Protein AF-E4N023-F1 (afdb_monomer_lite)

Radius of gyration: 20.56 Å; chains: 1; bounding box: 45×49×58 Å

Organism: Kitasatospora setae (strain ATCC 33774 / DSM 43861 / JCM 3304 / KCC A-0304 / NBRC 14216 / KM-6054) (NCBI:txid452652)

Secondary structure (DSSP, 8-state):
-PPPPP--SEEEEEPPSSPPPGGGSPP--SSPPPHHHHHHHHHHHHHTTT-EEEEEETTEEPP--TTHHHHHHHHTHHHHHHHHHHT--EEEEE-STTT-EEEEEEEEETTEEEEEEEESSS---SSSEEEEEHHHHHHHHHHHHHHHHHHHHHHT-GGGGSTTHHHHHTT--PPPSEEEE-GGGHHHHHHHH--SEEEEE--TT--SHHHHHHHHHHHS--SSPP--SS-HHHHHHHHHHHHHSSS-SSEEEEES--TTS-HHHHHHHHHHHHHHHHHHH-TTTTTT-----EEEEE-----

Sequence (303 aa):
MPVPDPVRFHVRLRPPTAPAPPEALDPLDEPPYDHPALALIGCADLAATDAAAGAGGFGARWHFDVSYDLSAVLEELDQLLAAFRYRTPYALDLYPQGLERTLTFTFPTPDTVAVHCASRTDWVPSPATEHHPYDRLHAELTDLAREFTTALATAGSRTADHPPFPAWRAGRFALPPVTLLHPRDLPRARADLAPSRHYPVDTTGVATRAALFDAIRHALPLDPPLLGHHSWDALEDSLFGGLHEAPTRTPLITFTDLTALPAPELALTRAALTSLATTLAHPAPTRGRPTRAHFLLGHTAPG

pLDDT: mean 92.87, std 8.53, range [38.06, 98.44]

Structure (mmCIF, N/CA/C/O backbone):
data_AF-E4N023-F1
#
_entry.id   AF-E4N023-F1
#
loop_
_atom_site.group_PDB
_atom_site.id
_atom_site.type_symbol
_atom_site.label_atom_id
_atom_site.label_alt_id
_atom_site.label_comp_id
_atom_site.label_asym_id
_atom_site.label_entity_id
_atom_site.label_seq_id
_atom_site.pdbx_PDB_ins_code
_atom_site.Cartn_x
_atom_site.Cartn_y
_atom_site.Cartn_z
_atom_site.occupancy
_atom_site.B_iso_or_equiv
_atom_site.auth_seq_id
_atom_site.auth_comp_id
_atom_site.auth_asym_id
_atom_site.auth_atom_id
_atom_site.pdbx_PDB_model_num
ATOM 1 N N . MET A 1 1 ? 0.396 -28.979 -32.789 1.00 46.44 1 MET A N 1
ATOM 2 C CA . MET A 1 1 ? 1.356 -27.977 -32.280 1.00 46.44 1 MET A CA 1
ATOM 3 C C . MET A 1 1 ? 1.159 -27.876 -30.779 1.00 46.44 1 MET A C 1
ATOM 5 O O . MET A 1 1 ? -0.002 -27.904 -30.381 1.00 46.44 1 MET A O 1
ATOM 9 N N . PRO A 1 2 ? 2.218 -27.834 -29.953 1.00 44.34 2 PRO A N 1
ATOM 10 C CA . PRO A 1 2 ? 2.052 -27.585 -28.525 1.00 44.34 2 PRO A CA 1
ATOM 11 C C . PRO A 1 2 ? 1.364 -26.230 -28.342 1.00 44.34 2 PRO A C 1
ATOM 13 O O . PRO A 1 2 ? 1.757 -25.245 -28.968 1.00 44.34 2 PRO A O 1
ATOM 16 N N . VAL A 1 3 ? 0.296 -26.207 -27.547 1.00 51.09 3 VAL A N 1
ATOM 17 C CA . VAL A 1 3 ? -0.320 -24.955 -27.106 1.00 51.09 3 VAL A CA 1
ATOM 18 C C . VAL A 1 3 ? 0.734 -24.265 -26.238 1.00 51.09 3 VAL A C 1
ATOM 20 O O . VAL A 1 3 ? 1.254 -24.923 -25.335 1.00 51.09 3 VAL A O 1
ATOM 23 N N . PRO A 1 4 ? 1.133 -23.015 -26.531 1.00 60.59 4 PRO A N 1
ATOM 24 C CA . PRO A 1 4 ? 2.058 -22.301 -25.662 1.00 60.59 4 PRO A CA 1
ATOM 25 C C . PRO A 1 4 ? 1.480 -22.264 -24.246 1.00 60.59 4 PRO A C 1
ATOM 27 O O . PRO A 1 4 ? 0.268 -22.100 -24.087 1.00 60.59 4 PRO A O 1
ATOM 30 N N . ASP A 1 5 ? 2.336 -22.442 -23.237 1.00 67.06 5 ASP A N 1
ATOM 31 C CA . ASP A 1 5 ? 1.907 -22.347 -21.844 1.00 67.06 5 ASP A CA 1
ATOM 32 C C . ASP A 1 5 ? 1.134 -21.037 -21.639 1.00 67.06 5 ASP A C 1
ATOM 34 O O . ASP A 1 5 ? 1.583 -19.983 -22.114 1.00 67.06 5 ASP A O 1
ATOM 38 N N . PRO A 1 6 ? -0.034 -21.081 -20.971 1.00 76.75 6 PRO A N 1
ATOM 39 C CA . PRO A 1 6 ? -0.819 -19.883 -20.747 1.00 76.75 6 PRO A CA 1
ATOM 40 C C . PRO A 1 6 ? 0.034 -18.862 -19.998 1.00 76.75 6 PRO A C 1
ATOM 42 O O . PRO A 1 6 ? 0.734 -19.196 -19.037 1.00 76.75 6 PRO A O 1
ATOM 45 N N . VAL A 1 7 ? -0.013 -17.612 -20.464 1.00 85.69 7 VAL A N 1
ATOM 46 C CA . VAL A 1 7 ? 0.663 -16.499 -19.798 1.00 85.69 7 VAL A CA 1
ATOM 47 C C . VAL A 1 7 ? 0.047 -16.364 -18.412 1.00 85.69 7 VAL A C 1
ATOM 49 O O . VAL A 1 7 ? -1.113 -15.975 -18.303 1.00 85.69 7 VAL A O 1
ATOM 52 N N . ARG A 1 8 ? 0.820 -16.732 -17.386 1.00 93.44 8 ARG A N 1
ATOM 53 C CA . ARG A 1 8 ? 0.443 -16.603 -15.976 1.00 93.44 8 ARG A CA 1
ATOM 54 C C . ARG A 1 8 ? 0.693 -15.192 -15.467 1.00 93.44 8 ARG A C 1
ATOM 56 O O . ARG A 1 8 ? 1.560 -14.507 -16.016 1.00 93.44 8 ARG A O 1
ATOM 63 N N . PHE A 1 9 ? -0.020 -14.796 -14.415 1.00 96.94 9 PHE A N 1
ATOM 64 C CA . PHE A 1 9 ? 0.173 -13.519 -13.744 1.00 96.94 9 PHE A CA 1
ATOM 65 C C . PHE A 1 9 ? 1.646 -13.319 -13.377 1.00 96.94 9 PHE A C 1
ATOM 67 O O . PHE A 1 9 ? 2.252 -14.182 -12.739 1.00 96.94 9 PHE A O 1
ATOM 74 N N . HIS A 1 10 ? 2.208 -12.202 -13.828 1.00 96.81 10 HIS A N 1
ATOM 75 C CA . HIS A 1 10 ? 3.544 -11.730 -13.495 1.00 96.81 10 HIS A CA 1
ATOM 76 C C . HIS A 1 10 ? 3.629 -10.217 -13.706 1.00 96.81 10 HIS A C 1
ATOM 78 O O . HIS A 1 10 ? 2.951 -9.661 -14.573 1.00 96.81 10 HIS A O 1
ATOM 84 N N . VAL A 1 11 ? 4.536 -9.585 -12.967 1.00 97.56 11 VAL A N 1
ATOM 85 C CA . VAL A 1 11 ? 5.035 -8.227 -13.205 1.00 97.56 11 VAL A CA 1
ATOM 86 C C . VAL A 1 11 ? 6.553 -8.302 -13.102 1.00 97.56 11 VAL A C 1
ATOM 88 O O . VAL A 1 11 ? 7.075 -8.977 -12.215 1.00 97.56 11 VAL A O 1
ATOM 91 N N . ARG A 1 12 ? 7.272 -7.700 -14.047 1.00 96.88 12 ARG A N 1
ATOM 92 C CA . ARG A 1 12 ? 8.736 -7.767 -14.129 1.00 96.88 12 ARG A CA 1
ATOM 93 C C . ARG A 1 12 ? 9.316 -6.428 -14.533 1.00 96.88 12 ARG A C 1
ATOM 95 O O . ARG A 1 12 ? 8.721 -5.718 -15.344 1.00 96.88 12 ARG A O 1
ATOM 102 N N . LEU A 1 13 ? 10.523 -6.163 -14.049 1.00 97.94 13 LEU A N 1
ATOM 103 C CA . LEU A 1 13 ? 11.333 -5.030 -14.457 1.00 97.94 13 LEU A CA 1
ATOM 104 C C . LEU A 1 13 ? 12.678 -5.532 -14.984 1.00 97.94 13 LEU A C 1
ATOM 106 O O . LEU A 1 13 ? 13.411 -6.251 -14.317 1.00 97.94 13 LEU A O 1
ATOM 110 N N . ARG A 1 14 ? 13.037 -5.114 -16.192 1.00 96.50 14 ARG A N 1
ATOM 111 C CA . ARG A 1 14 ? 14.410 -5.184 -16.677 1.00 96.50 14 ARG A CA 1
ATOM 112 C C . ARG A 1 14 ? 15.107 -3.889 -16.253 1.00 96.50 14 ARG A C 1
ATOM 114 O O . ARG A 1 14 ? 14.690 -2.828 -16.726 1.00 96.50 14 ARG A O 1
ATOM 121 N N . PRO A 1 15 ? 16.138 -3.955 -15.393 1.00 95.81 15 PRO A N 1
ATOM 122 C CA . PRO A 1 15 ? 16.843 -2.765 -14.940 1.00 95.81 15 PRO A CA 1
ATOM 123 C C . PRO A 1 15 ? 17.570 -2.082 -16.109 1.00 95.81 15 PRO A C 1
ATOM 125 O O . PRO A 1 15 ? 17.891 -2.749 -17.103 1.00 95.81 15 PRO A O 1
ATOM 128 N N . PRO A 1 16 ? 17.854 -0.776 -15.989 1.00 97.19 16 PRO A N 1
ATOM 129 C CA . PRO A 1 16 ? 18.658 -0.072 -16.970 1.00 97.19 16 PRO A CA 1
ATOM 130 C C . PRO A 1 16 ? 20.099 -0.579 -16.983 1.00 97.19 16 PRO A C 1
ATOM 132 O O . PRO A 1 16 ? 20.607 -1.108 -15.990 1.00 97.19 16 PRO A O 1
ATOM 135 N N . THR A 1 17 ? 20.775 -0.402 -18.114 1.00 95.88 17 THR A N 1
ATOM 136 C CA . THR A 1 17 ? 22.189 -0.771 -18.282 1.00 95.88 17 THR A CA 1
ATOM 137 C C . THR A 1 17 ? 23.149 0.383 -17.998 1.00 95.88 17 THR A C 1
ATOM 139 O O . THR A 1 17 ? 24.344 0.147 -17.805 1.00 95.88 17 THR A O 1
ATOM 142 N N . ALA A 1 18 ? 22.641 1.616 -17.927 1.00 92.56 18 ALA A N 1
ATOM 143 C CA . ALA A 1 18 ? 23.412 2.826 -17.666 1.00 92.56 18 ALA A CA 1
ATOM 144 C C . ALA A 1 18 ? 22.593 3.863 -16.866 1.00 92.56 18 ALA A C 1
ATOM 146 O O . ALA A 1 18 ? 21.365 3.763 -16.819 1.00 92.56 18 ALA A O 1
ATOM 147 N N . PRO A 1 19 ? 23.253 4.863 -16.251 1.00 93.88 19 PRO A N 1
ATOM 148 C CA . PRO A 1 19 ? 22.567 5.993 -15.630 1.00 93.88 19 PRO A CA 1
ATOM 149 C C . PRO A 1 19 ? 21.717 6.787 -16.624 1.00 93.88 19 PRO A C 1
ATOM 151 O O . PRO A 1 19 ? 22.060 6.872 -17.807 1.00 93.88 19 PRO A O 1
ATOM 154 N N . ALA A 1 20 ? 20.649 7.415 -16.131 1.00 91.69 20 ALA A N 1
ATOM 155 C CA . ALA A 1 20 ? 19.907 8.399 -16.905 1.00 91.69 20 ALA A CA 1
ATOM 156 C C . ALA A 1 20 ? 20.764 9.663 -17.119 1.00 91.69 20 ALA A C 1
ATOM 158 O O . ALA A 1 20 ? 21.604 9.994 -16.270 1.00 91.69 20 ALA A O 1
ATOM 159 N N . PRO A 1 21 ? 20.557 10.410 -18.216 1.00 89.88 21 PRO A N 1
ATOM 160 C CA . PRO A 1 21 ? 21.083 11.764 -18.326 1.00 89.88 21 PRO A CA 1
ATOM 161 C C . PRO A 1 21 ? 20.559 12.623 -17.157 1.00 89.88 21 PRO A C 1
ATOM 163 O O . PRO A 1 21 ? 19.357 12.584 -16.891 1.00 89.88 21 PRO A O 1
ATOM 166 N N . PRO A 1 22 ? 21.403 13.400 -16.448 1.00 88.38 22 PRO A N 1
ATOM 167 C CA . PRO A 1 22 ? 20.968 14.183 -15.287 1.00 88.38 22 PRO A CA 1
ATOM 168 C C . PRO A 1 22 ? 19.809 15.148 -15.565 1.00 88.38 22 PRO A C 1
ATOM 170 O O . PRO A 1 22 ? 19.023 15.430 -14.670 1.00 88.38 22 PRO A O 1
ATOM 173 N N . GLU A 1 23 ? 19.711 15.658 -16.791 1.00 90.06 23 GLU A N 1
ATOM 174 C CA . GLU A 1 23 ? 18.642 16.539 -17.269 1.00 90.06 23 GLU A CA 1
ATOM 175 C C . GLU A 1 23 ? 17.303 15.834 -17.519 1.00 90.06 23 GLU A C 1
ATOM 177 O O . GLU A 1 23 ? 16.290 16.508 -17.683 1.00 90.06 23 GLU A O 1
ATOM 182 N N . ALA A 1 24 ? 17.307 14.502 -17.586 1.00 85.50 24 ALA A N 1
ATOM 183 C CA . ALA A 1 24 ? 16.120 13.684 -17.802 1.00 85.50 24 ALA A CA 1
ATOM 184 C C . ALA A 1 24 ? 15.517 13.159 -16.489 1.00 85.50 24 ALA A C 1
ATOM 186 O O . ALA A 1 24 ? 14.463 12.533 -16.523 1.00 85.50 24 ALA A O 1
ATOM 187 N N . LEU A 1 25 ? 16.203 13.382 -15.362 1.00 87.56 25 LEU A N 1
ATOM 188 C CA . LEU A 1 25 ? 15.738 13.007 -14.032 1.00 87.56 25 LEU A CA 1
ATOM 189 C C . LEU A 1 25 ? 14.848 14.104 -13.460 1.00 87.56 25 LEU A C 1
ATOM 191 O O . LEU A 1 25 ? 15.203 15.288 -13.501 1.00 87.56 25 LEU A O 1
ATOM 195 N N . ASP A 1 26 ? 13.736 13.698 -12.865 1.00 83.19 26 ASP A N 1
ATOM 196 C CA . ASP A 1 26 ? 12.811 14.638 -12.257 1.00 83.19 26 ASP A CA 1
ATOM 197 C C . ASP A 1 26 ? 13.442 15.264 -11.000 1.00 83.19 26 ASP A C 1
ATOM 199 O O . ASP A 1 26 ? 13.998 14.570 -10.132 1.00 83.19 26 ASP A O 1
ATOM 203 N N . PRO A 1 27 ? 13.400 16.603 -10.866 1.00 81.19 27 PRO A N 1
ATOM 204 C CA . PRO A 1 27 ? 13.850 17.242 -9.649 1.00 81.19 27 PRO A CA 1
ATOM 205 C C . PRO A 1 27 ? 12.929 16.836 -8.498 1.00 81.19 27 PRO A C 1
ATOM 207 O O . PRO A 1 27 ? 11.708 16.943 -8.566 1.00 81.19 27 PRO A O 1
ATOM 210 N N . LEU A 1 28 ? 13.537 16.431 -7.388 1.00 81.69 28 LEU A N 1
ATOM 211 C CA . LEU A 1 28 ? 12.850 16.437 -6.106 1.00 81.69 28 LEU A CA 1
ATOM 212 C C . LEU A 1 28 ? 12.903 17.874 -5.576 1.00 81.69 28 LEU A C 1
ATOM 214 O O . LEU A 1 28 ? 13.897 18.242 -4.953 1.00 81.69 28 LEU A O 1
ATOM 218 N N . ASP A 1 29 ? 11.859 18.657 -5.862 1.00 70.81 29 ASP A N 1
ATOM 219 C CA . ASP A 1 29 ? 11.633 20.026 -5.378 1.00 70.81 29 ASP A CA 1
ATOM 220 C C . ASP A 1 29 ? 11.771 20.143 -3.848 1.00 70.81 29 ASP A C 1
ATOM 222 O O . ASP A 1 29 ? 12.848 20.460 -3.342 1.00 70.81 29 ASP A O 1
ATOM 226 N N . GLU A 1 30 ? 10.705 19.863 -3.087 1.00 62.00 30 GLU A N 1
ATOM 227 C CA . GLU A 1 30 ? 10.711 19.958 -1.626 1.00 62.00 30 GLU A CA 1
ATOM 228 C C . GLU A 1 30 ? 9.940 18.800 -0.967 1.00 62.00 30 GLU A C 1
ATOM 230 O O . GLU A 1 30 ? 8.764 18.585 -1.256 1.00 62.00 30 GLU A O 1
ATOM 235 N N . PRO A 1 31 ? 10.576 18.038 -0.057 1.00 64.31 31 PRO A N 1
ATOM 236 C CA . PRO A 1 31 ? 9.891 17.031 0.739 1.00 64.31 31 PRO A CA 1
AT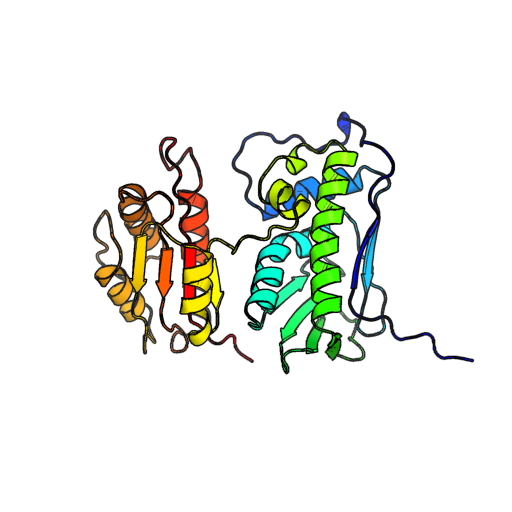OM 237 C C . PRO A 1 31 ? 8.847 17.674 1.674 1.00 64.31 31 PRO A C 1
ATOM 239 O O . PRO A 1 31 ? 9.004 18.820 2.098 1.00 64.31 31 PRO A O 1
ATOM 242 N N . PRO A 1 32 ? 7.846 16.905 2.120 1.00 59.12 32 PRO A N 1
ATOM 243 C CA . PRO A 1 32 ? 7.796 15.452 2.032 1.00 59.12 32 PRO A CA 1
ATOM 244 C C . PRO A 1 32 ? 7.063 14.923 0.797 1.00 59.12 32 PRO A C 1
ATOM 246 O O . PRO A 1 32 ? 5.981 15.386 0.458 1.00 59.12 32 PRO A O 1
ATOM 249 N N . TYR A 1 33 ? 7.627 13.872 0.208 1.00 73.44 33 TYR A N 1
ATOM 250 C CA . TYR A 1 33 ? 6.935 13.025 -0.757 1.00 73.44 33 TYR A CA 1
ATOM 251 C C . TYR A 1 33 ? 6.310 11.851 -0.013 1.00 73.44 33 TYR A C 1
ATOM 253 O O . TYR A 1 33 ? 6.968 11.234 0.835 1.00 73.44 33 TYR A O 1
ATOM 261 N N . ASP A 1 34 ? 5.051 11.556 -0.308 1.00 80.94 34 ASP A N 1
ATOM 262 C CA . ASP A 1 34 ? 4.468 10.283 0.084 1.00 80.94 34 ASP A CA 1
ATOM 263 C C . ASP A 1 34 ? 5.024 9.148 -0.796 1.00 80.94 34 ASP A C 1
ATOM 265 O O . ASP A 1 34 ? 5.715 9.367 -1.796 1.00 80.94 34 ASP A O 1
ATOM 269 N N . HIS A 1 35 ? 4.790 7.905 -0.371 1.00 87.75 35 HIS A N 1
ATOM 270 C CA . HIS A 1 35 ? 5.256 6.727 -1.108 1.00 87.75 35 HIS A CA 1
ATOM 271 C C . HIS A 1 35 ? 4.724 6.686 -2.553 1.00 87.75 35 HIS A C 1
ATOM 273 O O . HIS A 1 35 ? 5.533 6.458 -3.452 1.00 87.75 35 HIS A O 1
ATOM 279 N N . PRO A 1 36 ? 3.430 6.966 -2.819 1.00 90.06 36 PRO A N 1
ATOM 280 C CA . PRO A 1 36 ? 2.924 7.022 -4.186 1.00 90.06 36 PRO A CA 1
ATOM 281 C C . PRO A 1 36 ? 3.643 8.024 -5.093 1.00 90.06 36 PRO A C 1
ATOM 283 O O . PRO A 1 36 ? 4.035 7.664 -6.202 1.00 90.06 36 PRO A O 1
ATOM 286 N N . ALA A 1 37 ? 3.898 9.247 -4.618 1.00 90.25 37 ALA A N 1
ATOM 287 C CA . ALA A 1 37 ? 4.644 10.236 -5.390 1.00 90.25 37 ALA A CA 1
ATOM 288 C C . ALA A 1 37 ? 6.073 9.762 -5.688 1.00 90.25 37 ALA A C 1
ATOM 290 O O . ALA A 1 37 ? 6.546 9.897 -6.814 1.00 90.25 37 ALA A O 1
ATOM 291 N N . LEU A 1 38 ? 6.757 9.158 -4.708 1.00 93.25 38 LEU A N 1
ATOM 292 C CA . LEU A 1 38 ? 8.099 8.603 -4.915 1.00 93.25 38 LEU A CA 1
ATOM 293 C C . LEU A 1 38 ? 8.111 7.441 -5.913 1.00 93.25 38 LEU A C 1
ATOM 295 O O . LEU A 1 38 ? 9.053 7.335 -6.698 1.00 93.25 38 LEU A O 1
ATOM 299 N N . ALA A 1 39 ? 7.094 6.576 -5.889 1.00 95.25 39 ALA A N 1
ATOM 300 C CA . ALA A 1 39 ? 6.951 5.489 -6.851 1.00 95.25 39 ALA A CA 1
ATOM 301 C C . ALA A 1 39 ? 6.764 6.035 -8.273 1.00 95.25 39 ALA A C 1
ATOM 303 O O . ALA A 1 39 ? 7.460 5.594 -9.185 1.00 95.25 39 ALA A O 1
ATOM 304 N N . LEU A 1 40 ? 5.897 7.038 -8.446 1.00 95.06 40 LEU A N 1
ATOM 305 C CA . LEU A 1 40 ? 5.648 7.683 -9.734 1.00 95.06 40 LEU A CA 1
ATOM 306 C C . LEU A 1 40 ? 6.900 8.381 -10.290 1.00 95.06 40 LEU A C 1
ATOM 308 O O . LEU A 1 40 ? 7.278 8.128 -11.432 1.00 95.06 40 LEU A O 1
ATOM 312 N N . ILE A 1 41 ? 7.577 9.199 -9.476 1.00 95.00 41 ILE A N 1
ATOM 313 C CA . ILE A 1 41 ? 8.815 9.896 -9.868 1.00 95.00 41 ILE A CA 1
ATOM 314 C C . ILE A 1 41 ? 9.917 8.882 -10.201 1.00 95.00 41 ILE A C 1
ATOM 316 O O . ILE A 1 41 ? 10.575 8.984 -11.231 1.00 95.00 41 ILE A O 1
ATOM 320 N N . GLY A 1 42 ? 10.097 7.851 -9.369 1.00 96.50 42 GLY A N 1
ATOM 321 C CA . GLY A 1 42 ? 11.095 6.812 -9.622 1.00 96.50 42 GLY A CA 1
ATOM 322 C C . GLY A 1 42 ? 10.828 6.048 -10.924 1.00 96.50 42 GLY A C 1
ATOM 323 O O . GLY A 1 42 ? 11.754 5.750 -11.675 1.00 96.50 42 GLY A O 1
ATOM 324 N N . CYS A 1 43 ? 9.564 5.764 -11.232 1.00 97.81 43 CYS A N 1
ATOM 325 C CA . CYS A 1 43 ? 9.173 5.171 -12.505 1.00 97.81 43 CYS A CA 1
ATOM 326 C C . CYS A 1 43 ? 9.414 6.109 -13.701 1.00 97.81 43 CYS A C 1
ATOM 328 O O . CYS A 1 43 ? 9.866 5.640 -14.747 1.00 97.81 43 CYS A O 1
ATOM 330 N N . ALA A 1 44 ? 9.165 7.415 -13.562 1.00 96.25 44 ALA A N 1
ATOM 331 C CA . ALA A 1 44 ? 9.487 8.408 -14.589 1.00 96.25 44 ALA A CA 1
ATOM 332 C C . ALA A 1 44 ? 11.003 8.475 -14.860 1.00 96.25 44 ALA A C 1
ATOM 334 O O . ALA A 1 44 ? 11.424 8.376 -16.014 1.00 96.25 44 ALA A O 1
ATOM 335 N N . ASP A 1 45 ? 11.820 8.498 -13.803 1.00 96.81 45 ASP A N 1
ATOM 336 C CA . ASP A 1 45 ? 13.283 8.439 -13.903 1.00 96.81 45 ASP A CA 1
ATOM 337 C C . ASP A 1 45 ? 13.755 7.174 -14.641 1.00 96.81 45 ASP A C 1
ATOM 339 O O . ASP A 1 45 ? 14.650 7.232 -15.484 1.00 96.81 45 ASP A O 1
ATOM 343 N N . LEU A 1 46 ? 13.146 6.012 -14.365 1.00 97.94 46 LEU A N 1
ATOM 344 C CA . LEU A 1 46 ? 13.452 4.774 -15.092 1.00 97.94 46 LEU A CA 1
ATOM 345 C C . LEU A 1 46 ? 12.975 4.817 -16.546 1.00 97.94 46 LEU A C 1
ATOM 347 O O . LEU A 1 46 ? 13.653 4.274 -17.418 1.00 97.94 46 LEU A O 1
ATOM 351 N N . ALA A 1 47 ? 11.851 5.462 -16.842 1.00 96.56 47 ALA A N 1
ATOM 352 C CA . ALA A 1 47 ? 11.361 5.611 -18.210 1.00 96.56 47 ALA A CA 1
ATOM 353 C C . ALA A 1 47 ? 12.283 6.490 -19.078 1.00 96.56 47 ALA A C 1
ATOM 355 O O . ALA A 1 47 ? 12.300 6.333 -20.298 1.00 96.56 47 ALA A O 1
ATOM 356 N N . ALA A 1 48 ? 13.100 7.352 -18.463 1.00 96.19 48 ALA A N 1
ATOM 357 C CA . ALA A 1 48 ? 14.147 8.118 -19.140 1.00 96.19 48 ALA A CA 1
ATOM 358 C C . ALA A 1 48 ? 15.412 7.294 -19.486 1.00 96.19 48 ALA A C 1
ATOM 360 O O . ALA A 1 48 ? 16.373 7.828 -20.048 1.00 96.19 48 ALA A O 1
ATOM 361 N N . THR A 1 49 ? 15.431 5.997 -19.162 1.00 96.94 49 THR A N 1
ATOM 362 C CA . THR A 1 49 ? 16.549 5.071 -19.418 1.00 96.94 49 THR A CA 1
ATOM 363 C C . THR A 1 49 ? 16.183 3.987 -20.443 1.00 96.94 49 THR A C 1
ATOM 365 O O . THR A 1 49 ? 15.156 4.053 -21.114 1.00 96.94 49 THR A O 1
ATOM 368 N N . ASP A 1 50 ? 17.022 2.953 -20.571 1.00 96.62 50 ASP A N 1
ATOM 369 C CA . ASP A 1 50 ? 16.734 1.739 -21.341 1.00 96.62 50 ASP A CA 1
ATOM 370 C C . ASP A 1 50 ? 16.041 0.632 -20.522 1.00 96.62 50 ASP A C 1
ATOM 372 O O . ASP A 1 50 ? 15.950 -0.513 -20.991 1.00 96.62 50 ASP A O 1
ATOM 376 N N . ALA A 1 51 ? 15.566 0.945 -19.310 1.00 97.88 51 ALA A N 1
ATOM 377 C CA . ALA A 1 51 ? 14.744 0.047 -18.509 1.00 97.88 51 ALA A CA 1
ATOM 378 C C . ALA A 1 51 ? 13.475 -0.369 -19.270 1.00 97.88 51 ALA A C 1
ATOM 380 O O . ALA A 1 51 ? 12.969 0.337 -20.141 1.00 97.88 51 ALA A O 1
ATOM 381 N N . ALA A 1 52 ? 12.947 -1.550 -18.956 1.00 97.19 52 ALA A N 1
ATOM 382 C CA . ALA A 1 52 ? 11.699 -2.018 -19.550 1.00 97.19 52 ALA A CA 1
ATOM 383 C C . ALA A 1 52 ? 10.874 -2.784 -18.527 1.00 97.19 52 ALA A C 1
ATOM 385 O O . ALA A 1 52 ? 11.412 -3.624 -17.811 1.00 97.19 52 ALA A O 1
ATOM 386 N N . ALA A 1 53 ? 9.569 -2.549 -18.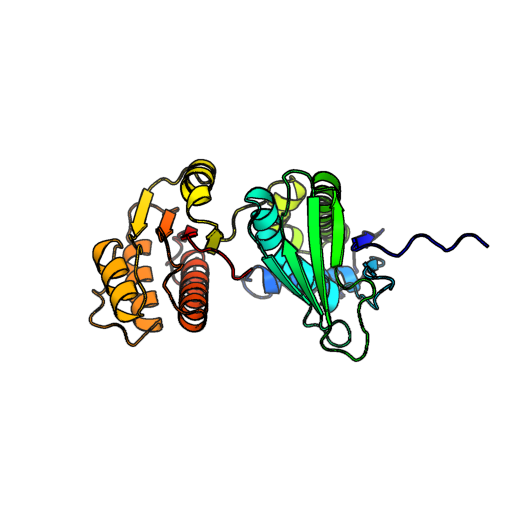503 1.00 97.25 53 ALA A N 1
ATOM 387 C CA . ALA A 1 53 ? 8.640 -3.287 -17.667 1.00 97.25 53 ALA A CA 1
ATOM 388 C C . ALA A 1 53 ? 7.815 -4.257 -18.517 1.00 97.25 53 ALA A C 1
ATOM 390 O O . ALA A 1 53 ? 7.703 -4.122 -19.737 1.00 97.25 53 ALA A O 1
ATOM 391 N N . GLY A 1 54 ? 7.267 -5.276 -17.870 1.00 96.62 54 GLY A N 1
ATOM 392 C CA . GLY A 1 54 ? 6.355 -6.203 -18.514 1.00 96.62 54 GLY A CA 1
ATOM 393 C C . GLY A 1 54 ? 5.412 -6.825 -17.506 1.00 96.62 54 GLY A C 1
ATOM 394 O O . GLY A 1 54 ? 5.838 -7.271 -16.441 1.00 96.62 54 GLY A O 1
ATOM 395 N N . ALA A 1 55 ? 4.142 -6.896 -17.880 1.00 97.31 55 ALA A N 1
ATOM 396 C CA . ALA A 1 55 ? 3.128 -7.596 -17.120 1.00 97.31 55 ALA A CA 1
ATOM 397 C C . ALA A 1 55 ? 2.240 -8.433 -18.041 1.00 97.31 55 ALA A C 1
ATOM 399 O O . ALA A 1 55 ? 2.111 -8.203 -19.250 1.00 97.31 55 ALA A O 1
ATOM 400 N N . GLY A 1 56 ? 1.622 -9.443 -17.457 1.00 96.62 56 GLY A N 1
ATOM 401 C CA . GLY A 1 56 ? 0.684 -10.299 -18.154 1.00 96.62 56 GLY A CA 1
ATOM 402 C C . GLY A 1 56 ? 0.102 -11.320 -17.207 1.00 96.62 56 GLY A C 1
ATOM 403 O O . GLY A 1 56 ? 0.521 -11.422 -16.061 1.00 96.62 56 GLY A O 1
ATOM 404 N N . GLY A 1 57 ? -0.856 -12.077 -17.710 1.00 96.69 57 GLY A N 1
ATOM 405 C CA . GLY A 1 57 ? -1.625 -13.054 -16.964 1.00 96.69 57 GLY A CA 1
ATOM 406 C C . GLY A 1 57 ? -2.959 -13.294 -17.643 1.00 96.69 57 GLY A C 1
ATOM 407 O O . GLY A 1 57 ? -3.336 -12.588 -18.584 1.00 96.69 57 GLY A O 1
ATOM 408 N N . PHE A 1 58 ? -3.700 -14.269 -17.138 1.00 96.69 58 PHE A N 1
ATOM 409 C CA . PHE A 1 58 ? -5.079 -14.549 -17.523 1.00 96.69 58 PHE A CA 1
ATOM 410 C C . PHE A 1 58 ? -5.205 -14.768 -19.037 1.00 96.69 58 PHE A C 1
ATOM 412 O O . PHE A 1 58 ? -6.128 -14.275 -19.689 1.00 96.69 58 PHE A O 1
ATOM 419 N N . GLY A 1 59 ? -4.208 -15.465 -19.597 1.00 93.75 59 GLY A N 1
ATOM 420 C CA . GLY A 1 59 ? -4.134 -15.816 -21.014 1.00 93.75 59 GLY A CA 1
ATOM 421 C C . GLY A 1 59 ? -3.598 -14.719 -21.941 1.00 93.75 59 GLY A C 1
ATOM 422 O O . GLY A 1 59 ? -3.528 -14.953 -23.147 1.00 93.75 59 GLY A O 1
ATOM 423 N N . ALA A 1 60 ? -3.190 -13.553 -21.427 1.00 94.44 60 ALA A N 1
ATOM 424 C CA . ALA A 1 60 ? -2.735 -12.433 -22.251 1.00 94.44 60 ALA A CA 1
ATOM 425 C C . ALA A 1 60 ? -1.448 -11.770 -21.737 1.00 94.44 60 ALA A C 1
ATOM 427 O O . ALA A 1 60 ? -1.134 -11.781 -20.549 1.00 94.44 60 ALA A O 1
ATOM 428 N N . ARG A 1 61 ? -0.708 -11.148 -22.660 1.00 95.38 61 ARG A N 1
ATOM 429 C CA . ARG A 1 61 ? 0.293 -10.122 -22.331 1.00 95.38 61 ARG A CA 1
ATOM 430 C C . ARG A 1 61 ? -0.396 -8.767 -22.316 1.00 95.38 61 ARG A C 1
ATOM 432 O O . ARG A 1 61 ? -1.267 -8.532 -23.154 1.00 95.38 61 ARG A O 1
ATOM 439 N N . TRP A 1 62 ? -0.013 -7.900 -21.392 1.00 95.00 62 TRP A N 1
ATOM 440 C CA . TRP A 1 62 ? -0.597 -6.570 -21.283 1.00 95.00 62 TRP A CA 1
ATOM 441 C C . TRP A 1 62 ? 0.306 -5.540 -21.957 1.00 95.00 62 TRP A C 1
ATOM 443 O O . TRP A 1 62 ? 1.523 -5.719 -22.026 1.00 95.00 62 TRP A O 1
ATOM 453 N N . HIS A 1 63 ? -0.299 -4.474 -22.481 1.00 94.00 63 HIS A N 1
ATOM 454 C CA . HIS A 1 63 ? 0.452 -3.242 -22.683 1.00 94.00 63 HIS A CA 1
ATOM 455 C C . HIS A 1 63 ? 0.797 -2.719 -21.288 1.00 94.00 63 HIS A C 1
ATOM 457 O O . HIS A 1 63 ? -0.093 -2.665 -20.442 1.00 94.00 63 HIS A O 1
ATOM 463 N N . PHE A 1 64 ? 2.085 -2.509 -21.037 1.00 96.00 64 PHE A N 1
ATOM 464 C CA . PHE A 1 64 ? 2.592 -2.212 -19.706 1.00 96.00 64 PHE A CA 1
ATOM 465 C C . PHE A 1 64 ? 3.843 -1.344 -19.828 1.00 96.00 64 PHE A C 1
ATOM 467 O O . PHE A 1 64 ? 4.884 -1.828 -20.286 1.00 96.00 64 PHE A O 1
ATOM 474 N N . ASP A 1 65 ? 3.733 -0.070 -19.482 1.00 95.75 65 ASP A N 1
ATOM 475 C CA . ASP A 1 65 ? 4.838 0.882 -19.519 1.00 95.75 65 ASP A CA 1
ATOM 476 C C . ASP A 1 65 ? 5.596 0.986 -18.176 1.00 95.75 65 ASP A C 1
ATOM 478 O O . ASP A 1 65 ? 5.166 0.496 -17.131 1.00 95.75 65 ASP A O 1
ATOM 482 N N . VAL A 1 66 ? 6.803 1.562 -18.218 1.00 97.31 66 VAL A N 1
ATOM 483 C CA . VAL A 1 66 ? 7.663 1.721 -17.029 1.00 97.31 66 VAL A CA 1
ATOM 484 C C . VAL A 1 66 ? 7.197 2.871 -16.139 1.00 97.31 66 VAL A C 1
ATOM 486 O O . VAL A 1 66 ? 7.452 2.830 -14.944 1.00 97.31 66 VAL A O 1
ATOM 489 N N . SER A 1 67 ? 6.559 3.893 -16.703 1.00 94.38 67 SER A N 1
ATOM 490 C CA . SER A 1 67 ? 6.238 5.138 -16.011 1.00 94.38 67 SER A CA 1
ATOM 491 C C . SER A 1 67 ? 4.972 4.995 -15.167 1.00 94.38 67 SER A C 1
ATOM 493 O O . SER A 1 67 ? 5.042 5.019 -13.943 1.00 94.38 67 SER A O 1
ATOM 495 N N . TYR A 1 68 ? 3.820 4.829 -15.804 1.00 94.25 68 TYR A N 1
ATOM 496 C CA . TYR A 1 68 ? 2.516 4.943 -15.163 1.00 94.25 68 TYR A CA 1
ATOM 497 C C . TYR A 1 68 ? 1.956 3.575 -14.761 1.00 94.25 68 TYR A C 1
ATOM 499 O O . TYR A 1 68 ? 1.450 3.400 -13.654 1.00 94.25 68 TYR A O 1
ATOM 507 N N . ASP A 1 69 ? 2.114 2.560 -15.615 1.00 97.38 69 ASP A N 1
ATOM 508 C CA . ASP A 1 69 ? 1.609 1.213 -15.319 1.00 97.38 69 ASP A CA 1
ATOM 509 C C . ASP A 1 69 ? 2.368 0.542 -14.165 1.00 97.38 69 ASP A C 1
ATOM 511 O O . ASP A 1 69 ? 1.768 -0.067 -13.273 1.00 97.38 69 ASP A O 1
ATOM 515 N N . LEU A 1 70 ? 3.700 0.662 -14.156 1.00 98.12 70 LEU A N 1
ATOM 516 C CA . LEU A 1 70 ? 4.519 0.133 -13.068 1.00 98.12 70 LEU A CA 1
ATOM 517 C C . LEU A 1 70 ? 4.312 0.910 -11.761 1.00 98.12 70 LEU A C 1
ATOM 519 O O . LEU A 1 70 ? 4.311 0.273 -10.705 1.00 98.12 70 LEU A O 1
ATOM 523 N N . SER A 1 71 ? 4.111 2.238 -11.799 1.00 97.44 71 SER A N 1
ATOM 524 C CA . SER A 1 71 ? 3.900 3.016 -10.567 1.00 97.44 71 SER A CA 1
ATOM 525 C C . SER A 1 71 ? 2.674 2.517 -9.810 1.00 97.44 71 SER A C 1
ATOM 527 O O . SER A 1 71 ? 2.792 2.248 -8.618 1.00 97.44 71 SER A O 1
ATOM 529 N N . ALA A 1 72 ? 1.565 2.236 -10.504 1.00 97.06 72 ALA A N 1
ATOM 530 C CA . ALA A 1 72 ? 0.342 1.721 -9.889 1.00 97.06 72 ALA A CA 1
ATOM 531 C C . ALA A 1 72 ? 0.563 0.408 -9.109 1.00 97.06 72 ALA A C 1
ATOM 533 O O . ALA A 1 72 ? -0.050 0.183 -8.068 1.00 97.06 72 ALA A O 1
ATOM 534 N N . VAL A 1 73 ? 1.480 -0.461 -9.559 1.00 97.69 73 VAL A N 1
ATOM 535 C CA . VAL A 1 73 ? 1.861 -1.670 -8.805 1.00 97.69 73 VAL A CA 1
ATOM 536 C C . VAL A 1 73 ? 2.696 -1.314 -7.573 1.00 97.69 73 VAL A C 1
ATOM 538 O O . VAL A 1 73 ? 2.479 -1.858 -6.490 1.00 97.69 73 VAL A O 1
ATOM 541 N N . LEU A 1 74 ? 3.684 -0.434 -7.739 1.00 97.19 74 LEU A N 1
ATOM 542 C CA . LEU A 1 74 ? 4.643 -0.081 -6.691 1.00 97.19 74 LEU A CA 1
ATOM 543 C C . LEU A 1 74 ? 4.017 0.756 -5.571 1.00 97.19 74 LEU A C 1
ATOM 545 O O . LEU A 1 74 ? 4.401 0.591 -4.413 1.00 97.19 74 LEU A O 1
ATOM 549 N N . GLU A 1 75 ? 3.034 1.595 -5.895 1.00 94.56 75 GLU A N 1
ATOM 550 C CA . GLU A 1 75 ? 2.220 2.389 -4.966 1.00 94.56 75 GLU A CA 1
ATOM 551 C C . GLU A 1 75 ? 1.600 1.529 -3.853 1.00 94.56 75 GLU A C 1
ATOM 553 O O . GLU A 1 75 ? 1.518 1.962 -2.704 1.00 94.56 75 GLU A O 1
ATOM 558 N N . GLU A 1 76 ? 1.233 0.286 -4.174 1.00 93.69 76 GLU A N 1
ATOM 559 C CA . GLU A 1 76 ? 0.552 -0.644 -3.267 1.00 93.69 76 GLU A CA 1
ATOM 560 C C . GLU A 1 76 ? 1.410 -1.859 -2.855 1.00 93.69 76 GLU A C 1
ATOM 562 O O . GLU A 1 76 ? 0.930 -2.771 -2.172 1.00 93.69 76 GLU A O 1
ATOM 567 N N . LEU A 1 77 ? 2.682 -1.925 -3.267 1.00 95.50 77 LEU A N 1
ATOM 568 C CA . LEU A 1 77 ? 3.483 -3.149 -3.138 1.00 95.50 77 LEU A CA 1
ATOM 569 C C . LEU A 1 77 ? 3.762 -3.549 -1.680 1.00 95.50 77 LEU A C 1
ATOM 571 O O . LEU A 1 77 ? 3.724 -4.737 -1.360 1.00 95.50 77 LEU A O 1
ATOM 575 N N . ASP A 1 78 ? 3.993 -2.593 -0.775 1.00 92.44 78 ASP A N 1
ATOM 576 C CA . ASP A 1 78 ? 4.179 -2.894 0.654 1.00 92.44 78 ASP A CA 1
ATOM 577 C C . ASP A 1 78 ? 2.893 -3.457 1.282 1.00 92.44 78 ASP A C 1
ATOM 579 O O . ASP A 1 78 ? 2.942 -4.401 2.075 1.00 92.44 78 ASP A O 1
ATOM 583 N N . GLN A 1 79 ? 1.729 -2.923 0.902 1.00 90.31 79 GLN A N 1
ATOM 584 C CA . GLN A 1 79 ? 0.419 -3.409 1.332 1.00 90.31 79 GLN A CA 1
ATOM 585 C C . GLN A 1 79 ? 0.172 -4.825 0.805 1.00 90.31 79 GLN A C 1
ATOM 587 O O . GLN A 1 79 ? -0.261 -5.697 1.563 1.00 90.31 79 GLN A O 1
ATOM 592 N N . LEU A 1 80 ? 0.504 -5.079 -0.461 1.00 95.25 80 LEU A N 1
ATOM 593 C CA . LEU A 1 80 ? 0.399 -6.402 -1.062 1.00 95.25 80 LEU A CA 1
ATOM 594 C C . LEU A 1 80 ? 1.336 -7.407 -0.371 1.00 95.25 80 LEU A C 1
ATOM 596 O O . LEU A 1 80 ? 0.904 -8.494 0.008 1.00 95.25 80 LEU A O 1
ATOM 600 N N . LEU A 1 81 ? 2.599 -7.058 -0.122 1.00 95.38 81 LEU A N 1
ATOM 601 C CA . LEU A 1 81 ? 3.545 -7.937 0.579 1.00 95.38 81 LEU A CA 1
ATOM 602 C C . LEU A 1 81 ? 3.146 -8.174 2.045 1.00 95.38 81 LEU A C 1
ATOM 604 O O . LEU A 1 81 ? 3.278 -9.294 2.554 1.00 95.38 81 LEU A O 1
ATOM 608 N N . ALA A 1 82 ? 2.588 -7.166 2.720 1.00 91.69 82 ALA A N 1
ATOM 609 C CA . ALA A 1 82 ? 1.969 -7.343 4.029 1.00 91.69 82 ALA A CA 1
ATOM 610 C C . ALA A 1 82 ? 0.800 -8.339 3.954 1.00 91.69 82 ALA A C 1
ATOM 612 O O . ALA A 1 82 ? 0.721 -9.260 4.772 1.00 91.69 82 ALA A O 1
ATOM 613 N N . ALA A 1 83 ? -0.058 -8.222 2.941 1.00 92.38 83 ALA A N 1
ATOM 614 C CA . ALA A 1 83 ? -1.168 -9.139 2.738 1.00 92.38 83 ALA A CA 1
ATOM 615 C C . ALA A 1 83 ? -0.711 -10.589 2.525 1.00 92.38 83 ALA A C 1
ATOM 617 O O . ALA A 1 83 ? -1.312 -11.504 3.087 1.00 92.38 83 ALA A O 1
ATOM 618 N N . PHE A 1 84 ? 0.400 -10.813 1.817 1.00 94.50 84 PHE A N 1
ATOM 619 C CA . PHE A 1 84 ? 1.034 -12.133 1.729 1.00 94.50 84 PHE A CA 1
ATOM 620 C C . PHE A 1 84 ? 1.488 -12.637 3.103 1.00 94.50 84 PHE A C 1
ATOM 622 O O . PHE A 1 84 ? 1.087 -13.725 3.526 1.00 94.50 84 PHE A O 1
ATOM 629 N N . ARG A 1 85 ? 2.249 -11.825 3.849 1.00 93.06 85 ARG A N 1
ATOM 630 C CA . ARG A 1 85 ? 2.788 -12.182 5.177 1.00 93.06 85 ARG A CA 1
ATOM 631 C C . ARG A 1 85 ? 1.712 -12.646 6.165 1.00 93.06 85 ARG A C 1
ATOM 633 O O . ARG A 1 85 ? 1.958 -13.576 6.947 1.00 93.06 85 ARG A O 1
ATOM 640 N N . TYR A 1 86 ? 0.547 -12.001 6.141 1.00 90.94 86 TYR A N 1
ATOM 641 C CA . TYR A 1 86 ? -0.577 -12.297 7.037 1.00 90.94 86 TYR A CA 1
ATOM 642 C C . TYR A 1 86 ? -1.705 -13.097 6.380 1.00 90.94 86 TYR A C 1
ATOM 644 O O . TYR A 1 86 ? -2.655 -13.467 7.063 1.00 90.94 86 TYR A O 1
ATOM 652 N N . ARG A 1 87 ? -1.581 -13.431 5.091 1.00 91.56 87 ARG A N 1
ATOM 653 C CA . ARG A 1 87 ? -2.567 -14.197 4.312 1.00 91.56 87 ARG A CA 1
ATOM 654 C C . ARG A 1 87 ? -3.959 -13.567 4.337 1.00 91.56 87 ARG A C 1
ATOM 656 O O . ARG A 1 87 ? -4.970 -14.252 4.493 1.00 91.56 87 ARG A O 1
ATOM 663 N N . THR A 1 88 ? -4.004 -12.250 4.201 1.00 89.88 88 THR A N 1
ATOM 664 C CA . THR A 1 88 ? -5.239 -11.463 4.215 1.00 89.88 88 THR A CA 1
ATOM 665 C C . THR A 1 88 ? -5.627 -11.107 2.788 1.00 89.88 88 THR A C 1
ATOM 667 O O . THR A 1 88 ? -4.747 -10.665 2.054 1.00 89.88 88 THR A O 1
ATOM 670 N N . PRO A 1 89 ? -6.897 -11.262 2.368 1.00 91.75 89 PRO A N 1
ATOM 671 C CA . PRO A 1 89 ? -7.299 -10.874 1.023 1.00 91.75 89 PRO A CA 1
ATOM 672 C C . PRO A 1 89 ? -6.918 -9.425 0.704 1.00 91.75 89 PRO A C 1
ATOM 674 O O . PRO A 1 89 ? -7.039 -8.550 1.564 1.00 91.75 89 PRO A O 1
ATOM 677 N N . TYR A 1 90 ? -6.458 -9.184 -0.521 1.00 93.25 90 TYR A N 1
ATOM 678 C CA . TYR A 1 90 ? -6.022 -7.862 -0.969 1.00 93.25 90 TYR A CA 1
ATOM 679 C C . TYR A 1 90 ? -6.443 -7.613 -2.410 1.00 93.25 90 TYR A C 1
ATOM 681 O O . TYR A 1 90 ? -6.347 -8.516 -3.235 1.00 93.25 90 TYR A O 1
ATOM 689 N N . ALA A 1 91 ? -6.892 -6.398 -2.712 1.00 94.81 91 ALA A N 1
ATOM 690 C CA . ALA A 1 91 ? -7.216 -5.972 -4.065 1.00 94.81 91 ALA A CA 1
ATOM 691 C C . ALA A 1 91 ? -6.222 -4.889 -4.487 1.00 94.81 91 ALA A C 1
ATOM 693 O O . ALA A 1 91 ? -6.217 -3.821 -3.888 1.00 94.81 91 ALA A O 1
ATOM 694 N N . LEU A 1 92 ? -5.399 -5.197 -5.487 1.00 96.44 92 LEU A N 1
ATOM 695 C CA . LEU A 1 92 ? -4.514 -4.245 -6.157 1.00 96.44 92 LEU A CA 1
ATOM 696 C C . LEU A 1 92 ? -5.298 -3.577 -7.289 1.00 96.44 92 LEU A C 1
ATOM 698 O O . LEU A 1 92 ? -5.838 -4.301 -8.139 1.00 96.44 92 LEU A O 1
ATOM 702 N N . ASP A 1 93 ? -5.366 -2.244 -7.316 1.00 95.88 93 ASP A N 1
ATOM 703 C CA . ASP A 1 93 ? -6.071 -1.526 -8.379 1.00 95.88 93 ASP A CA 1
ATOM 704 C C . ASP A 1 93 ? -5.108 -0.966 -9.428 1.00 95.88 93 ASP A C 1
ATOM 706 O O . ASP A 1 93 ? -4.409 0.019 -9.226 1.00 95.88 93 ASP A O 1
ATOM 710 N N . LEU A 1 94 ? -5.118 -1.576 -10.609 1.00 96.81 94 LEU A N 1
ATOM 711 C CA . LEU A 1 94 ? -4.408 -1.075 -11.776 1.00 96.81 94 LEU A CA 1
ATOM 712 C C . LEU A 1 94 ? -5.344 -0.110 -12.504 1.00 96.81 94 LEU A C 1
ATOM 714 O O . LEU A 1 94 ? -6.154 -0.522 -13.336 1.00 96.81 94 LEU A O 1
ATOM 718 N N . TYR A 1 95 ? -5.292 1.163 -12.127 1.00 95.25 95 TYR A N 1
ATOM 719 C CA . TYR A 1 95 ? -6.103 2.249 -12.686 1.00 95.25 95 TYR A CA 1
ATOM 720 C C . TYR A 1 95 ? -5.595 2.906 -13.991 1.00 95.25 95 TYR A C 1
ATOM 722 O O . TYR A 1 95 ? -6.419 3.547 -14.646 1.00 95.25 95 TYR A O 1
ATOM 730 N N . PRO A 1 96 ? -4.318 2.780 -14.411 1.00 95.25 96 PRO A N 1
ATOM 731 C CA . PRO A 1 96 ? -3.835 3.347 -15.671 1.00 95.25 96 PRO A CA 1
ATOM 732 C C . PRO A 1 96 ? -4.675 3.005 -16.906 1.00 95.25 96 PRO A C 1
ATOM 734 O O . PRO A 1 96 ? -5.167 1.883 -17.049 1.00 95.25 96 PRO A O 1
ATOM 737 N N . GLN A 1 97 ? -4.825 3.977 -17.813 1.00 92.56 97 GLN A N 1
ATOM 738 C CA . GLN A 1 97 ? -5.674 3.868 -19.004 1.00 92.56 97 GLN A CA 1
ATOM 739 C C . GLN A 1 97 ? -5.240 2.704 -19.906 1.00 92.56 97 GLN A C 1
ATOM 741 O O . GLN A 1 97 ? -4.077 2.589 -20.279 1.00 92.56 97 GLN A O 1
ATOM 746 N N . GLY A 1 98 ? -6.188 1.850 -20.305 1.00 91.44 98 GLY A N 1
ATOM 747 C CA . GLY A 1 98 ? -5.904 0.645 -21.097 1.00 91.44 98 GLY A CA 1
ATOM 748 C C . GLY A 1 98 ? -5.433 -0.554 -20.260 1.00 91.44 98 GLY A C 1
ATOM 749 O O . GLY A 1 98 ? -5.560 -1.705 -20.707 1.00 91.44 98 GLY A O 1
ATOM 750 N N . LEU A 1 99 ? -4.975 -0.317 -19.024 1.00 95.00 99 LEU A N 1
ATOM 751 C CA . LEU A 1 99 ? -4.702 -1.359 -18.042 1.00 95.00 99 LEU A CA 1
ATOM 752 C C . LEU A 1 99 ? -5.929 -1.647 -17.161 1.00 95.00 99 LEU A C 1
ATOM 754 O O . LEU A 1 99 ? -6.300 -2.807 -17.054 1.00 95.00 99 LEU A O 1
ATOM 758 N N . GLU A 1 100 ? -6.563 -0.639 -16.565 1.00 96.75 100 GLU A N 1
ATOM 759 C CA . GLU A 1 100 ? -7.869 -0.658 -15.868 1.00 96.75 100 GLU A CA 1
ATOM 760 C C . GLU A 1 100 ? -8.360 -2.050 -15.387 1.00 96.75 100 GLU A C 1
ATOM 762 O O . GLU A 1 100 ? -9.369 -2.594 -15.853 1.00 96.75 100 GLU A O 1
ATOM 767 N N . ARG A 1 101 ? -7.642 -2.656 -14.436 1.00 96.62 101 ARG A N 1
ATOM 768 C CA . ARG A 1 101 ? -7.896 -4.000 -13.887 1.00 96.62 101 ARG A CA 1
ATOM 769 C C . ARG A 1 101 ? -7.791 -3.979 -12.368 1.00 96.62 101 ARG A C 1
ATOM 771 O O . ARG A 1 101 ? -6.893 -3.356 -11.825 1.00 96.62 101 ARG A O 1
ATOM 778 N N . THR A 1 102 ? -8.637 -4.740 -11.693 1.00 97.94 102 THR A N 1
ATOM 779 C CA . THR A 1 102 ? -8.489 -5.014 -10.262 1.00 97.94 102 THR A CA 1
ATOM 780 C C . THR A 1 102 ? -8.043 -6.463 -10.089 1.00 97.94 102 THR A C 1
ATOM 782 O O . THR A 1 102 ? -8.666 -7.379 -10.637 1.00 97.94 102 THR A O 1
ATOM 785 N N . LEU A 1 103 ? -6.948 -6.674 -9.356 1.00 98.31 103 LEU A N 1
ATOM 786 C CA . LEU A 1 103 ? -6.409 -7.998 -9.049 1.00 98.31 103 LEU A CA 1
ATOM 787 C C . LEU A 1 103 ? -6.666 -8.334 -7.583 1.00 98.31 103 LEU A C 1
ATOM 789 O O . LEU A 1 103 ? -6.100 -7.706 -6.691 1.00 98.31 103 LEU A O 1
ATOM 793 N N . THR A 1 104 ? -7.499 -9.338 -7.327 1.00 97.88 104 THR A N 1
ATOM 794 C CA . THR A 1 104 ? -7.829 -9.787 -5.972 1.00 97.88 104 THR A CA 1
ATOM 795 C C . THR A 1 104 ? -7.031 -11.032 -5.612 1.00 97.88 104 THR A C 1
ATOM 797 O O . THR A 1 104 ? -7.218 -12.099 -6.195 1.00 97.88 104 THR A O 1
ATOM 800 N N . PHE A 1 105 ? -6.158 -10.905 -4.620 1.00 97.81 105 PHE A N 1
ATOM 801 C CA . PHE A 1 105 ? -5.333 -11.969 -4.068 1.00 97.81 105 PHE A CA 1
ATOM 802 C C . PHE A 1 105 ? -6.047 -12.600 -2.876 1.00 97.81 105 PHE A C 1
ATOM 804 O O . PHE A 1 105 ? -6.427 -11.911 -1.931 1.00 97.81 105 PHE A O 1
ATOM 811 N N . THR A 1 106 ? -6.201 -13.920 -2.899 1.00 96.25 106 THR A N 1
ATOM 812 C CA . THR A 1 106 ? -6.763 -14.715 -1.801 1.00 96.25 106 THR A CA 1
ATOM 813 C C . THR A 1 106 ? -5.866 -15.913 -1.498 1.00 96.25 106 THR A C 1
ATOM 815 O O . THR A 1 106 ? -5.088 -16.363 -2.341 1.00 96.25 106 THR A O 1
ATOM 818 N N . PHE A 1 107 ? -5.963 -16.439 -0.277 1.00 95.19 107 PHE A N 1
ATOM 819 C CA . PHE A 1 107 ? -5.054 -17.461 0.251 1.00 95.19 107 PHE A CA 1
ATOM 820 C C . PHE A 1 107 ? -5.846 -18.711 0.668 1.00 95.19 107 PHE A C 1
ATOM 822 O O . PHE A 1 107 ? -6.035 -18.942 1.864 1.00 95.19 107 PHE A O 1
ATOM 829 N N . PRO A 1 108 ? -6.368 -19.502 -0.293 1.00 94.31 108 PRO A N 1
ATOM 830 C CA . PRO A 1 108 ? -7.252 -20.633 0.001 1.00 94.31 108 PRO A CA 1
ATOM 831 C C . PRO A 1 108 ? -6.565 -21.753 0.797 1.00 94.31 108 PRO A C 1
ATOM 833 O O . PRO A 1 108 ? -7.228 -22.483 1.532 1.00 94.31 108 PRO A O 1
ATOM 836 N N . THR A 1 109 ? -5.243 -21.897 0.666 1.00 94.31 109 THR A N 1
ATOM 837 C CA . THR A 1 109 ? -4.426 -22.856 1.424 1.00 94.31 109 THR A CA 1
ATOM 838 C C . THR A 1 109 ? -3.099 -22.210 1.845 1.00 94.31 109 THR A C 1
ATOM 840 O O . THR A 1 109 ? -2.754 -21.131 1.354 1.00 94.31 109 THR A O 1
ATOM 843 N N . PRO A 1 110 ? -2.311 -22.848 2.734 1.00 92.25 110 PRO A N 1
ATOM 844 C CA . PRO A 1 110 ? -0.981 -22.358 3.088 1.00 92.25 110 PRO A CA 1
ATOM 845 C C . PRO A 1 110 ? -0.022 -22.202 1.892 1.00 92.25 110 PRO A C 1
ATOM 847 O O . PRO A 1 110 ? 0.793 -21.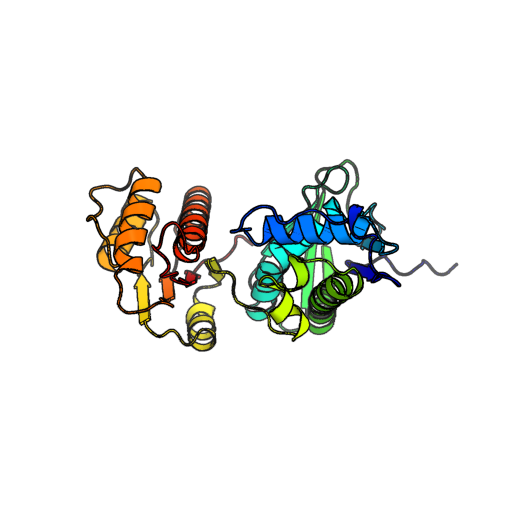284 1.878 1.00 92.25 110 PRO A O 1
ATOM 850 N N . ASP A 1 111 ? -0.155 -23.020 0.852 1.00 96.88 111 ASP A N 1
ATOM 851 C CA . ASP A 1 111 ? 0.842 -23.065 -0.227 1.00 96.88 111 ASP A CA 1
ATOM 852 C C . ASP A 1 111 ? 0.323 -22.481 -1.545 1.00 96.88 111 ASP A C 1
ATOM 854 O O . ASP A 1 111 ? 1.025 -22.491 -2.554 1.00 96.88 111 ASP A O 1
ATOM 858 N N . THR A 1 112 ? -0.916 -21.981 -1.567 1.00 97.31 112 THR A N 1
ATOM 859 C CA . THR A 1 112 ? -1.581 -21.497 -2.783 1.00 97.31 112 THR A CA 1
ATOM 860 C C . THR A 1 112 ? -2.089 -20.074 -2.617 1.00 97.31 112 THR A C 1
ATOM 862 O O . THR A 1 112 ? -2.730 -19.740 -1.622 1.00 97.31 112 THR A O 1
ATOM 865 N N . VAL A 1 113 ? -1.856 -19.266 -3.647 1.00 98.12 113 VAL A N 1
ATOM 866 C CA . VAL A 1 113 ? -2.478 -17.956 -3.844 1.00 98.12 113 VAL A CA 1
ATOM 867 C C . VAL A 1 113 ? -3.397 -18.053 -5.051 1.00 98.12 113 VAL A C 1
ATOM 869 O O . VAL A 1 113 ? -2.975 -18.515 -6.113 1.00 98.12 113 VAL A O 1
ATOM 872 N N . ALA A 1 114 ? -4.647 -17.633 -4.888 1.00 98.31 114 ALA A N 1
ATOM 873 C CA . ALA A 1 114 ? -5.576 -17.450 -5.992 1.00 98.31 114 ALA A CA 1
ATOM 874 C C . ALA A 1 114 ? -5.651 -15.957 -6.329 1.00 98.31 114 ALA A C 1
ATOM 876 O O . ALA A 1 114 ? -5.943 -15.141 -5.454 1.00 98.31 114 ALA A O 1
ATOM 877 N N . VAL A 1 115 ? -5.364 -15.613 -7.584 1.00 98.44 115 VAL A N 1
ATOM 878 C CA . VAL A 1 115 ? -5.438 -14.244 -8.106 1.00 98.44 115 VAL A CA 1
ATOM 879 C C . VAL A 1 115 ? -6.632 -14.179 -9.044 1.00 98.44 115 VAL A C 1
ATOM 881 O O . VAL A 1 115 ? -6.640 -14.850 -10.074 1.00 98.44 115 VAL A O 1
ATOM 884 N N . HIS A 1 116 ? -7.654 -13.415 -8.679 1.00 98.19 116 HIS A N 1
ATOM 885 C CA . HIS A 1 116 ? -8.797 -13.113 -9.535 1.00 98.19 116 HIS A CA 1
ATOM 886 C C . HIS A 1 116 ? -8.553 -11.791 -10.264 1.00 98.19 116 HIS A C 1
ATOM 888 O O . HIS A 1 116 ? -8.101 -10.831 -9.646 1.00 98.19 116 HIS A O 1
ATOM 894 N N . CYS A 1 117 ? -8.853 -11.731 -11.558 1.00 98.31 117 CYS A N 1
ATOM 895 C CA . CYS A 1 117 ? -8.785 -10.503 -12.339 1.00 98.31 117 CYS A CA 1
ATOM 896 C C . CYS A 1 117 ? -10.187 -10.072 -12.756 1.00 98.31 117 CYS A C 1
ATOM 898 O O . CYS A 1 117 ? -10.910 -10.831 -13.402 1.00 98.31 117 CYS A O 1
ATOM 900 N N . ALA A 1 118 ? -10.526 -8.825 -12.443 1.00 97.50 118 ALA A N 1
ATOM 901 C CA . ALA A 1 118 ? -11.655 -8.120 -13.025 1.00 97.50 118 ALA A CA 1
ATOM 902 C C . ALA A 1 118 ? -11.116 -7.007 -13.931 1.00 97.50 118 ALA A C 1
ATOM 904 O O . ALA A 1 118 ? -10.366 -6.146 -13.473 1.00 97.50 118 ALA A O 1
ATOM 905 N N . SER A 1 119 ? -11.472 -7.016 -15.218 1.00 96.62 119 SER A N 1
ATOM 906 C CA . SER A 1 119 ? -11.146 -5.910 -16.125 1.00 96.62 119 SER A CA 1
ATOM 907 C C . SER A 1 119 ? -12.300 -4.918 -16.199 1.00 96.62 119 SER A C 1
ATOM 909 O O . SER A 1 119 ? -13.465 -5.312 -16.172 1.00 96.62 119 SER A O 1
ATOM 911 N N . ARG A 1 120 ? -11.959 -3.635 -16.321 1.00 96.50 120 ARG A N 1
ATOM 912 C CA . ARG A 1 120 ? -12.883 -2.528 -16.599 1.00 96.50 120 ARG A CA 1
ATOM 913 C C . ARG A 1 120 ? -12.824 -2.085 -18.073 1.00 96.50 120 ARG A C 1
ATOM 915 O O . ARG A 1 120 ? -13.410 -1.070 -18.424 1.00 96.50 120 ARG A O 1
ATOM 922 N N . THR A 1 121 ? -12.134 -2.854 -18.919 1.00 95.38 121 THR A N 1
ATOM 923 C CA . THR A 1 121 ? -12.026 -2.649 -20.376 1.00 95.38 121 THR A CA 1
ATOM 924 C C . THR A 1 121 ? -12.836 -3.703 -21.140 1.00 95.38 121 THR A C 1
ATOM 926 O O . THR A 1 121 ? -13.405 -4.611 -20.537 1.00 95.38 121 THR A O 1
ATOM 929 N N . ASP A 1 122 ? -12.816 -3.650 -22.476 1.00 95.56 122 ASP A N 1
ATOM 930 C CA . ASP A 1 122 ? -13.411 -4.687 -23.337 1.00 95.56 122 ASP A CA 1
ATOM 931 C C . ASP A 1 122 ? -12.645 -6.029 -23.315 1.00 95.56 122 ASP A C 1
ATOM 933 O O . ASP A 1 122 ? -13.135 -7.042 -23.824 1.00 95.56 122 ASP A O 1
ATOM 937 N N . TRP A 1 123 ? -11.432 -6.072 -22.751 1.00 95.56 123 TRP A N 1
ATOM 938 C CA . TRP A 1 123 ? -10.680 -7.318 -22.602 1.00 95.56 123 TRP A CA 1
ATOM 939 C C . TRP A 1 123 ? -11.228 -8.164 -21.444 1.00 95.56 123 TRP A C 1
ATOM 941 O O . TRP A 1 123 ? -11.334 -7.697 -20.313 1.00 95.56 123 TRP A O 1
ATOM 951 N N . VAL A 1 124 ? -11.503 -9.446 -21.705 1.00 96.62 124 VAL A N 1
ATOM 952 C CA . VAL A 1 124 ? -12.023 -10.394 -20.707 1.00 96.62 124 VAL A CA 1
ATOM 953 C C . VAL A 1 124 ? -10.919 -11.378 -20.285 1.00 96.62 124 VAL A C 1
ATOM 955 O O . VAL A 1 124 ? -10.369 -12.063 -21.154 1.00 96.62 124 VAL A O 1
ATOM 958 N N . PRO A 1 125 ? -10.597 -11.500 -18.982 1.00 96.50 125 PRO A N 1
ATOM 959 C CA . PRO A 1 125 ? -9.585 -12.439 -18.503 1.00 96.50 125 PRO A CA 1
ATOM 960 C C . PRO A 1 125 ? -10.025 -13.893 -18.715 1.00 96.50 125 PRO A C 1
ATOM 962 O O . PRO A 1 125 ? -11.153 -14.271 -18.392 1.00 96.50 125 PRO A O 1
ATOM 965 N N . SER A 1 126 ? -9.126 -14.729 -19.240 1.00 95.12 126 SER A N 1
ATOM 966 C CA . SER A 1 126 ? -9.395 -16.149 -19.487 1.00 95.12 126 SER A CA 1
ATOM 967 C C . SER A 1 126 ? -8.164 -17.010 -19.165 1.00 95.12 126 SER A C 1
ATOM 969 O O . SER A 1 126 ? -7.256 -17.113 -19.994 1.00 95.12 126 SER A O 1
ATOM 971 N N . PRO A 1 127 ? -8.131 -17.694 -18.004 1.00 95.94 127 PRO A N 1
ATOM 972 C CA . PRO A 1 127 ? -9.199 -17.785 -16.999 1.00 95.94 127 PRO A CA 1
ATOM 973 C C . PRO A 1 127 ? -9.399 -16.467 -16.236 1.00 95.94 127 PRO A C 1
ATOM 975 O O . PRO A 1 127 ? -8.509 -15.630 -16.227 1.00 95.94 127 PRO A O 1
ATOM 978 N N . ALA A 1 128 ? -10.531 -16.301 -15.545 1.00 97.00 128 ALA A N 1
ATOM 979 C CA . ALA A 1 128 ? -10.745 -15.156 -14.648 1.00 97.00 128 ALA A CA 1
ATOM 980 C C . ALA A 1 128 ? -9.956 -15.267 -13.328 1.00 97.00 128 ALA A C 1
ATOM 982 O O . ALA A 1 128 ? -9.717 -14.264 -12.661 1.00 97.00 128 ALA A O 1
ATOM 983 N N . THR A 1 129 ? -9.549 -16.484 -12.952 1.00 98.25 129 THR A N 1
ATOM 984 C CA . THR A 1 129 ? -8.779 -16.756 -11.735 1.00 98.25 129 THR A CA 1
ATOM 985 C C . THR A 1 129 ? -7.612 -17.681 -12.042 1.00 98.25 129 THR A C 1
ATOM 987 O O . THR A 1 129 ? -7.794 -18.764 -12.603 1.00 98.25 129 THR A O 1
ATOM 990 N N . GLU A 1 130 ? -6.419 -17.282 -11.620 1.00 98.06 130 GLU A N 1
ATOM 991 C CA . GLU A 1 130 ? -5.214 -18.101 -11.664 1.00 98.06 130 GLU A CA 1
ATOM 992 C C . GLU A 1 130 ? -4.800 -18.566 -10.270 1.00 98.06 130 GLU A C 1
ATOM 994 O O . GLU A 1 130 ? -5.056 -17.900 -9.270 1.00 98.06 130 GLU A O 1
ATOM 999 N N . HIS A 1 131 ? -4.144 -19.726 -10.206 1.00 97.69 131 HIS A N 1
ATOM 1000 C CA . HIS A 1 131 ? -3.625 -20.297 -8.966 1.00 97.69 131 HIS A CA 1
ATOM 1001 C C . HIS A 1 131 ? -2.105 -20.429 -9.055 1.00 97.69 131 HIS A C 1
ATOM 1003 O O . HIS A 1 131 ? -1.571 -21.021 -10.004 1.00 97.69 131 HIS A O 1
ATOM 1009 N N . HIS A 1 132 ? -1.416 -19.895 -8.050 1.00 97.88 132 HIS A N 1
ATOM 1010 C CA . HIS A 1 132 ? 0.038 -19.807 -7.979 1.00 97.88 132 HIS A CA 1
ATOM 1011 C C . HIS A 1 132 ? 0.552 -20.455 -6.689 1.00 97.88 132 HIS A C 1
ATOM 1013 O O . HIS A 1 132 ? -0.093 -20.316 -5.647 1.00 97.88 132 HIS A O 1
ATOM 1019 N N . PRO A 1 133 ? 1.725 -21.116 -6.716 1.00 97.81 133 PRO A N 1
ATOM 1020 C CA . PRO A 1 133 ? 2.437 -21.449 -5.489 1.00 97.81 133 PRO A CA 1
ATOM 1021 C C . PRO A 1 133 ? 2.757 -20.170 -4.707 1.00 97.81 133 PRO A C 1
ATOM 1023 O O . PRO A 1 133 ? 3.281 -19.217 -5.290 1.00 97.81 133 PRO A O 1
ATOM 1026 N N . TYR A 1 134 ? 2.468 -20.163 -3.404 1.00 97.75 134 TYR A N 1
ATOM 1027 C CA . TYR A 1 134 ? 2.667 -19.001 -2.533 1.00 97.75 134 TYR A CA 1
ATOM 1028 C C . TYR A 1 134 ? 4.106 -18.484 -2.600 1.00 97.75 134 TYR A C 1
ATOM 1030 O O . TYR A 1 134 ? 4.318 -17.320 -2.934 1.00 97.75 134 TYR A O 1
ATOM 1038 N N . ASP A 1 135 ? 5.088 -19.363 -2.375 1.00 97.31 135 ASP A N 1
ATOM 1039 C CA . ASP A 1 135 ? 6.502 -18.976 -2.325 1.00 97.31 135 ASP A CA 1
ATOM 1040 C C . ASP A 1 135 ? 6.982 -18.369 -3.641 1.00 97.31 135 ASP A C 1
ATOM 1042 O O . ASP A 1 135 ? 7.760 -17.419 -3.639 1.00 97.31 135 ASP A O 1
ATOM 1046 N N . ARG A 1 136 ? 6.481 -18.882 -4.770 1.00 97.00 136 ARG A N 1
ATOM 1047 C CA . ARG A 1 136 ? 6.842 -18.375 -6.092 1.00 97.00 136 ARG A CA 1
ATOM 1048 C C . ARG A 1 136 ? 6.334 -16.951 -6.293 1.00 97.00 136 ARG A C 1
ATOM 1050 O O . ARG A 1 136 ? 7.120 -16.086 -6.653 1.00 97.00 136 ARG A O 1
ATOM 1057 N N . LEU A 1 137 ? 5.038 -16.713 -6.090 1.00 97.69 137 LEU A N 1
ATOM 1058 C CA . LEU A 1 137 ? 4.459 -15.391 -6.342 1.00 97.69 137 LEU A CA 1
ATOM 1059 C C . LEU A 1 137 ? 4.959 -14.359 -5.321 1.00 97.69 137 LEU A C 1
ATOM 1061 O O . LEU A 1 137 ? 5.241 -13.221 -5.678 1.00 97.69 137 LEU A O 1
ATOM 1065 N N . HIS A 1 138 ? 5.147 -14.776 -4.067 1.00 97.00 138 HIS A N 1
ATOM 1066 C CA . HIS A 1 138 ? 5.765 -13.942 -3.042 1.00 97.00 138 HIS A CA 1
ATOM 1067 C C . HIS A 1 138 ? 7.208 -13.555 -3.404 1.00 97.00 138 HIS A C 1
ATOM 1069 O O . HIS A 1 138 ? 7.590 -12.396 -3.233 1.00 97.00 138 HIS A O 1
ATOM 1075 N N . ALA A 1 139 ? 8.001 -14.501 -3.926 1.00 96.50 139 ALA A N 1
ATOM 1076 C CA . ALA A 1 139 ? 9.350 -14.228 -4.413 1.00 96.50 139 ALA A CA 1
ATOM 1077 C C . ALA A 1 139 ? 9.337 -13.279 -5.619 1.00 96.50 139 ALA A C 1
ATOM 1079 O O . ALA A 1 139 ? 10.070 -12.302 -5.595 1.00 96.50 139 ALA A O 1
ATOM 1080 N N . GLU A 1 140 ? 8.460 -13.494 -6.607 1.00 97.19 140 GLU A N 1
ATOM 1081 C CA . GLU A 1 140 ? 8.334 -12.614 -7.782 1.00 97.19 140 GLU A CA 1
ATOM 1082 C C . GLU A 1 140 ? 8.013 -11.155 -7.378 1.00 97.19 140 GLU A C 1
ATOM 1084 O O . GLU A 1 140 ? 8.652 -10.228 -7.870 1.00 97.19 140 GLU A O 1
ATOM 1089 N N . LEU A 1 141 ? 7.097 -10.934 -6.426 1.00 97.69 141 LEU A N 1
ATOM 1090 C CA . LEU A 1 141 ? 6.773 -9.591 -5.910 1.00 97.69 141 LEU A CA 1
ATOM 1091 C C . LEU A 1 141 ? 7.915 -8.975 -5.085 1.00 97.69 141 LEU A C 1
ATOM 1093 O O . LEU A 1 141 ? 8.187 -7.777 -5.165 1.00 97.69 141 LEU A O 1
ATOM 1097 N N . THR A 1 142 ? 8.597 -9.798 -4.289 1.00 96.81 142 THR A N 1
ATOM 1098 C CA . THR A 1 142 ? 9.759 -9.375 -3.498 1.00 96.81 142 THR A CA 1
ATOM 1099 C C . THR A 1 142 ? 10.936 -8.985 -4.396 1.00 96.81 142 THR A C 1
ATOM 1101 O O . THR A 1 142 ? 11.639 -8.011 -4.120 1.00 96.81 142 THR A O 1
ATOM 1104 N N . ASP A 1 143 ? 11.162 -9.745 -5.465 1.00 96.75 143 ASP A N 1
ATOM 1105 C CA . ASP A 1 143 ? 12.224 -9.493 -6.428 1.00 96.75 143 ASP A CA 1
ATOM 1106 C C . ASP A 1 143 ? 11.917 -8.251 -7.261 1.00 96.75 143 ASP A C 1
ATOM 1108 O O . ASP A 1 143 ? 12.815 -7.433 -7.422 1.00 96.75 143 ASP A O 1
ATOM 1112 N N . LEU A 1 144 ? 10.655 -8.009 -7.643 1.00 97.94 144 LEU A N 1
ATOM 1113 C CA . LEU A 1 144 ? 10.241 -6.751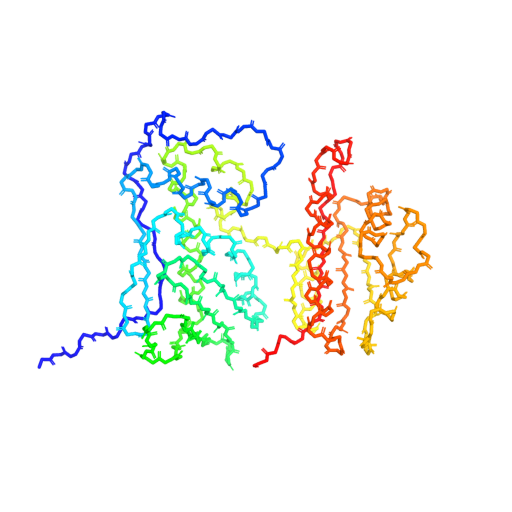 -8.274 1.00 97.94 144 LEU A CA 1
ATOM 1114 C C . LEU A 1 144 ? 10.659 -5.525 -7.442 1.00 97.94 144 LEU A C 1
ATOM 1116 O O . LEU A 1 144 ? 11.241 -4.583 -7.980 1.00 97.94 144 LEU A O 1
ATOM 1120 N N . ALA A 1 145 ? 10.434 -5.544 -6.123 1.00 97.44 145 ALA A N 1
ATOM 1121 C CA . ALA A 1 145 ? 10.850 -4.452 -5.240 1.00 97.44 145 ALA A CA 1
ATOM 1122 C C . ALA A 1 145 ? 12.380 -4.256 -5.215 1.00 97.44 145 ALA A C 1
ATOM 1124 O O . ALA A 1 145 ? 12.888 -3.129 -5.215 1.00 97.44 145 ALA A O 1
ATOM 1125 N N . ARG A 1 146 ? 13.148 -5.351 -5.189 1.00 96.38 146 ARG A N 1
ATOM 1126 C CA . ARG A 1 146 ? 14.622 -5.303 -5.203 1.00 96.38 146 ARG A CA 1
ATOM 1127 C C . ARG A 1 146 ? 15.168 -4.842 -6.550 1.00 96.38 146 ARG A C 1
ATOM 1129 O O . ARG A 1 146 ? 16.121 -4.064 -6.581 1.00 96.38 146 ARG A O 1
ATOM 1136 N N . GLU A 1 147 ? 14.579 -5.312 -7.642 1.00 96.88 147 GLU A N 1
ATOM 1137 C CA . GLU A 1 147 ? 14.933 -4.931 -9.007 1.00 96.88 147 GLU A CA 1
ATOM 1138 C C . GLU A 1 147 ? 14.654 -3.450 -9.225 1.00 96.88 147 GLU A C 1
ATOM 1140 O O . GLU A 1 147 ? 15.547 -2.740 -9.677 1.00 96.88 147 GLU A O 1
ATOM 1145 N N . PHE A 1 148 ? 13.483 -2.958 -8.810 1.00 98.12 148 PHE A N 1
ATOM 1146 C CA . PHE A 1 148 ? 13.133 -1.541 -8.886 1.00 98.12 148 PHE A CA 1
ATOM 1147 C C . PHE A 1 148 ? 14.136 -0.665 -8.138 1.00 98.12 148 PHE A C 1
ATOM 1149 O O . PHE A 1 148 ? 14.710 0.267 -8.692 1.00 98.12 148 PHE A O 1
ATOM 1156 N N . THR A 1 149 ? 14.444 -1.004 -6.890 1.00 97.31 149 THR A N 1
ATOM 1157 C CA . THR A 1 149 ? 15.341 -0.173 -6.073 1.00 97.31 149 THR A CA 1
ATOM 1158 C C . THR A 1 149 ? 16.808 -0.267 -6.472 1.00 97.31 149 THR A C 1
ATOM 1160 O O . THR A 1 149 ? 17.571 0.676 -6.240 1.00 97.31 149 THR A O 1
ATOM 1163 N N . THR A 1 150 ? 17.220 -1.383 -7.074 1.00 95.94 150 THR A N 1
ATOM 1164 C CA . THR A 1 150 ? 18.514 -1.504 -7.757 1.00 95.94 150 THR A CA 1
ATOM 1165 C C . THR A 1 150 ? 18.532 -0.652 -9.024 1.00 95.94 150 THR A C 1
ATOM 1167 O O . THR A 1 150 ? 19.476 0.105 -9.226 1.00 95.94 150 THR A O 1
ATOM 1170 N N . ALA A 1 151 ? 17.471 -0.713 -9.832 1.00 97.88 151 ALA A N 1
ATOM 1171 C CA . ALA A 1 151 ? 17.330 0.053 -11.064 1.00 97.88 151 ALA A CA 1
ATOM 1172 C C . ALA A 1 151 ? 17.388 1.564 -10.810 1.00 97.88 151 ALA A C 1
ATOM 1174 O O . ALA A 1 151 ? 18.116 2.256 -11.515 1.00 97.88 151 ALA A O 1
ATOM 1175 N N . LEU A 1 152 ? 16.711 2.065 -9.769 1.00 97.81 152 LEU A N 1
ATOM 1176 C CA . LEU A 1 152 ? 16.778 3.477 -9.374 1.00 97.81 152 LEU A CA 1
ATOM 1177 C C . LEU A 1 152 ? 18.210 3.919 -9.046 1.00 97.81 152 LEU A C 1
ATOM 1179 O O . LEU A 1 152 ? 18.647 4.984 -9.479 1.00 97.81 152 LEU A O 1
ATOM 1183 N N . ALA A 1 153 ? 18.962 3.087 -8.317 1.00 96.06 153 ALA A N 1
ATOM 1184 C CA . ALA A 1 153 ? 20.359 3.379 -8.002 1.00 96.06 153 ALA A CA 1
ATOM 1185 C C . ALA A 1 153 ? 21.236 3.390 -9.262 1.00 96.06 153 ALA A C 1
ATOM 1187 O O . ALA A 1 153 ? 22.078 4.273 -9.410 1.00 96.06 153 ALA A O 1
ATOM 1188 N N . THR A 1 154 ? 21.025 2.445 -10.184 1.00 96.75 154 THR A N 1
ATOM 1189 C CA . THR A 1 154 ? 21.732 2.409 -11.473 1.00 96.75 154 THR A CA 1
ATOM 1190 C C . THR A 1 154 ? 21.409 3.625 -12.335 1.00 96.75 154 THR A C 1
ATOM 1192 O O . THR A 1 154 ? 22.320 4.187 -12.935 1.00 96.75 154 THR A O 1
ATOM 1195 N N . ALA A 1 155 ? 20.146 4.057 -12.359 1.00 97.00 155 ALA A N 1
ATOM 1196 C CA . ALA A 1 155 ? 19.694 5.239 -13.088 1.00 97.00 155 ALA A CA 1
ATOM 1197 C C . ALA A 1 155 ? 20.245 6.554 -12.508 1.00 97.00 155 ALA A C 1
ATOM 1199 O O . ALA A 1 155 ? 20.243 7.567 -13.200 1.00 97.00 155 ALA A O 1
ATOM 1200 N N . GLY A 1 156 ? 20.731 6.548 -11.260 1.00 95.50 156 GLY A N 1
ATOM 1201 C CA . GLY A 1 156 ? 21.129 7.761 -10.543 1.00 95.50 156 GLY A CA 1
ATOM 1202 C C . GLY A 1 156 ? 19.942 8.558 -9.993 1.00 95.50 156 GLY A C 1
ATOM 1203 O O . GLY A 1 156 ? 20.098 9.738 -9.681 1.00 95.50 156 GLY A O 1
ATOM 1204 N N . SER A 1 157 ? 18.767 7.929 -9.869 1.00 95.44 157 SER A N 1
ATOM 1205 C CA . SER A 1 157 ? 17.565 8.571 -9.336 1.00 95.44 157 SER A CA 1
ATOM 1206 C C . SER A 1 157 ? 17.758 8.946 -7.870 1.00 95.44 157 SER A C 1
ATOM 1208 O O . SER A 1 157 ? 18.176 8.125 -7.048 1.00 95.44 157 SER A O 1
ATOM 1210 N N . ARG A 1 158 ? 17.372 10.174 -7.513 1.00 92.81 158 ARG A N 1
ATOM 1211 C CA . ARG A 1 158 ? 17.392 10.637 -6.118 1.00 92.81 158 ARG A CA 1
ATOM 1212 C C . ARG A 1 158 ? 16.360 9.920 -5.260 1.00 92.81 158 ARG A C 1
ATOM 1214 O O . ARG A 1 158 ? 16.563 9.791 -4.056 1.00 92.81 158 ARG A O 1
ATOM 1221 N N . THR A 1 159 ? 15.281 9.415 -5.863 1.00 93.56 159 THR A N 1
ATOM 1222 C CA . THR A 1 159 ? 14.248 8.671 -5.131 1.00 93.56 159 THR A CA 1
ATOM 1223 C C . THR A 1 159 ? 14.832 7.440 -4.442 1.00 93.56 159 THR A C 1
ATOM 1225 O O . THR A 1 159 ? 14.387 7.104 -3.351 1.00 93.56 159 THR A O 1
ATOM 1228 N N . ALA A 1 160 ? 15.897 6.840 -4.997 1.00 94.81 160 ALA A N 1
ATOM 1229 C CA . ALA A 1 160 ? 16.571 5.643 -4.490 1.00 94.81 160 ALA A CA 1
ATOM 1230 C C . ALA A 1 160 ? 16.988 5.707 -3.005 1.00 94.81 160 ALA A C 1
ATOM 1232 O O . ALA A 1 160 ? 17.152 4.653 -2.379 1.00 94.81 160 ALA A O 1
ATOM 1233 N N . ASP A 1 161 ? 17.175 6.915 -2.465 1.00 92.69 161 ASP A N 1
ATOM 1234 C CA . ASP A 1 161 ? 17.601 7.169 -1.085 1.00 92.69 161 ASP A CA 1
ATOM 1235 C C . ASP A 1 161 ? 16.431 7.439 -0.121 1.00 92.69 161 ASP A C 1
ATOM 1237 O O . ASP A 1 161 ? 16.619 7.478 1.100 1.00 92.69 161 ASP A O 1
ATOM 1241 N N . HIS A 1 162 ? 15.208 7.579 -0.637 1.00 91.06 162 HIS A N 1
ATOM 1242 C CA . HIS A 1 162 ? 14.012 7.833 0.158 1.00 91.06 162 HIS A CA 1
ATOM 1243 C C . HIS A 1 162 ? 13.301 6.525 0.555 1.00 91.06 162 HIS A C 1
ATOM 1245 O O . HIS A 1 162 ? 13.230 5.582 -0.235 1.00 91.06 162 HIS A O 1
ATOM 1251 N N . PRO A 1 163 ? 12.756 6.420 1.785 1.00 89.25 163 PRO A N 1
ATOM 1252 C CA . PRO A 1 163 ? 11.909 5.292 2.166 1.00 89.25 163 PRO A CA 1
ATOM 1253 C C . PRO A 1 163 ? 10.709 5.118 1.214 1.00 89.25 163 PRO A C 1
ATOM 1255 O O . PRO A 1 163 ? 10.147 6.129 0.801 1.00 89.25 163 PRO A O 1
ATOM 1258 N N . PRO A 1 164 ? 10.282 3.872 0.929 1.00 91.00 164 PRO A N 1
ATOM 1259 C CA . PRO A 1 164 ? 10.766 2.614 1.512 1.00 91.00 164 PRO A CA 1
ATOM 1260 C C . PRO A 1 164 ? 11.968 1.986 0.777 1.00 91.00 164 PRO A C 1
ATOM 1262 O O . PRO A 1 164 ? 12.461 0.933 1.191 1.00 91.00 164 PRO A O 1
ATOM 1265 N N . PHE A 1 165 ? 12.495 2.617 -0.274 1.00 94.81 165 PHE A N 1
ATOM 1266 C CA . PHE A 1 165 ? 13.392 1.967 -1.235 1.00 94.81 165 PHE A CA 1
ATOM 1267 C C . PHE A 1 165 ? 14.710 1.408 -0.655 1.00 94.81 165 PHE A C 1
ATOM 1269 O O . PHE A 1 165 ? 15.065 0.269 -0.983 1.00 94.81 165 PHE A O 1
ATOM 1276 N N . PRO A 1 166 ? 15.411 2.078 0.285 1.00 94.31 166 PRO A N 1
ATOM 1277 C CA . PRO A 1 166 ? 16.560 1.476 0.963 1.00 94.31 166 PRO A CA 1
ATOM 1278 C C . PRO A 1 166 ? 16.229 0.196 1.747 1.00 94.31 166 PRO A C 1
ATOM 1280 O O . PRO A 1 166 ? 17.085 -0.679 1.904 1.00 94.31 166 PRO A O 1
ATOM 1283 N N . ALA A 1 167 ? 15.003 0.066 2.267 1.00 92.62 167 ALA A N 1
ATOM 1284 C CA . ALA A 1 167 ? 14.568 -1.132 2.981 1.00 92.62 167 ALA A CA 1
ATOM 1285 C C . ALA A 1 167 ? 14.255 -2.273 2.004 1.00 92.62 167 ALA A C 1
ATOM 1287 O O . ALA A 1 167 ? 14.750 -3.385 2.209 1.00 92.62 167 ALA A O 1
ATOM 1288 N N . TRP A 1 168 ? 13.546 -1.979 0.911 1.00 95.50 168 TRP A N 1
ATOM 1289 C CA . TRP A 1 168 ? 13.258 -2.940 -0.160 1.00 95.50 168 TRP A CA 1
ATOM 1290 C C . TRP A 1 168 ? 14.532 -3.532 -0.764 1.00 95.50 168 TRP A C 1
ATOM 1292 O O . TRP A 1 168 ? 14.638 -4.753 -0.884 1.00 95.50 168 TRP A O 1
ATOM 1302 N N . ARG A 1 169 ? 15.551 -2.701 -1.037 1.00 93.25 169 ARG A N 1
ATOM 1303 C CA . ARG A 1 169 ? 16.863 -3.162 -1.533 1.00 93.25 169 ARG A CA 1
ATOM 1304 C C . ARG A 1 169 ? 17.514 -4.182 -0.596 1.00 93.25 169 ARG A C 1
ATOM 1306 O O . ARG A 1 169 ? 18.172 -5.116 -1.040 1.00 93.25 169 ARG A O 1
ATOM 1313 N N . ALA A 1 170 ? 17.304 -4.029 0.709 1.00 92.38 170 ALA A N 1
ATOM 1314 C CA . ALA A 1 170 ? 17.794 -4.952 1.726 1.00 92.38 170 ALA A CA 1
ATOM 1315 C C . ALA A 1 170 ? 16.834 -6.125 2.019 1.00 92.38 170 ALA A C 1
ATOM 1317 O O . ALA A 1 170 ? 17.044 -6.855 2.989 1.00 92.38 170 ALA A O 1
ATOM 1318 N N . GLY A 1 171 ? 15.770 -6.294 1.225 1.00 89.75 171 GLY A N 1
ATOM 1319 C CA . GLY A 1 171 ? 14.756 -7.333 1.406 1.00 89.75 171 GLY A CA 1
ATOM 1320 C C . GLY A 1 171 ? 13.906 -7.161 2.665 1.00 89.75 171 GLY A C 1
ATOM 1321 O O . GLY A 1 171 ? 13.394 -8.148 3.190 1.00 89.75 171 GLY A O 1
ATOM 1322 N N . ARG A 1 172 ? 13.795 -5.933 3.185 1.00 90.12 172 ARG A N 1
ATOM 1323 C CA . ARG A 1 172 ? 12.968 -5.605 4.347 1.00 90.12 172 ARG A CA 1
ATOM 1324 C C . ARG A 1 172 ? 11.724 -4.854 3.894 1.00 90.12 172 ARG A C 1
ATOM 1326 O O . ARG A 1 172 ? 11.830 -3.756 3.359 1.00 90.12 172 ARG A O 1
ATOM 1333 N N . PHE A 1 173 ? 10.567 -5.426 4.197 1.00 88.81 173 PHE A N 1
ATOM 1334 C CA . PHE A 1 173 ? 9.259 -4.865 3.874 1.00 88.81 173 PHE A CA 1
ATOM 1335 C C . PHE A 1 173 ? 8.558 -4.497 5.173 1.00 88.81 173 PHE A C 1
ATOM 1337 O O . PHE A 1 173 ? 8.366 -5.347 6.053 1.00 88.81 173 PHE A O 1
ATOM 1344 N N . ALA A 1 174 ? 8.287 -3.205 5.335 1.00 83.69 174 ALA A N 1
ATOM 1345 C CA . ALA A 1 174 ? 7.626 -2.687 6.519 1.00 83.69 174 ALA A CA 1
ATOM 1346 C C . ALA A 1 174 ? 6.116 -2.898 6.398 1.00 83.69 174 ALA A C 1
ATOM 1348 O O . ALA A 1 174 ? 5.569 -2.962 5.302 1.00 83.69 174 ALA A O 1
ATOM 1349 N N . LEU A 1 175 ? 5.436 -2.987 7.539 1.00 87.12 175 LEU A N 1
ATOM 1350 C CA . LEU A 1 175 ? 3.991 -2.833 7.521 1.00 87.12 175 LEU A CA 1
ATOM 1351 C C . LEU A 1 175 ? 3.651 -1.389 7.134 1.00 87.12 175 LEU A C 1
ATOM 1353 O O . LEU A 1 175 ? 4.243 -0.470 7.710 1.00 87.12 175 LEU A O 1
ATOM 1357 N N . PRO A 1 176 ? 2.684 -1.178 6.229 1.00 88.06 176 PRO A N 1
ATOM 1358 C CA . PRO A 1 176 ? 2.126 0.141 6.001 1.00 88.06 176 PRO A CA 1
ATOM 1359 C C . PRO A 1 176 ? 1.620 0.761 7.314 1.00 88.06 176 PRO A C 1
ATOM 1361 O O . PRO A 1 176 ? 1.135 0.033 8.193 1.00 88.06 176 PRO A O 1
ATOM 1364 N N . PRO A 1 177 ? 1.661 2.099 7.454 1.00 91.25 177 PRO A N 1
ATOM 1365 C CA . PRO A 1 177 ? 1.215 2.773 8.672 1.00 91.25 177 PRO A CA 1
ATOM 1366 C C . PRO A 1 177 ? -0.226 2.441 9.062 1.00 91.25 177 PRO A C 1
ATOM 1368 O O . PRO A 1 177 ? -0.545 2.436 10.244 1.00 91.25 177 PRO A O 1
ATOM 1371 N N . VAL A 1 178 ? -1.085 2.110 8.096 1.00 93.50 178 VAL A N 1
ATOM 1372 C CA . VAL A 1 178 ? -2.424 1.566 8.337 1.00 93.50 178 VAL A CA 1
ATOM 1373 C C . VAL A 1 178 ? -2.533 0.217 7.641 1.00 93.50 178 VAL A C 1
ATOM 1375 O O . VAL A 1 178 ? -2.437 0.138 6.420 1.00 93.50 178 VAL A O 1
ATOM 1378 N N . THR A 1 179 ? -2.733 -0.850 8.412 1.00 92.31 179 THR A N 1
ATOM 1379 C CA . THR A 1 179 ? -2.806 -2.221 7.891 1.00 92.31 179 THR A CA 1
ATOM 1380 C C . THR A 1 179 ? -4.117 -2.878 8.309 1.00 92.31 179 THR A C 1
ATOM 1382 O O . THR A 1 179 ? -4.428 -2.958 9.498 1.00 92.31 179 THR A O 1
ATOM 1385 N N . LEU A 1 180 ? -4.872 -3.381 7.332 1.00 91.12 180 LEU A N 1
ATOM 1386 C CA . LEU A 1 180 ? -6.070 -4.190 7.554 1.00 91.12 180 LEU A CA 1
ATOM 1387 C C . LEU A 1 180 ? -5.669 -5.660 7.697 1.00 91.12 180 LEU A C 1
ATOM 1389 O O . LEU A 1 180 ? -4.984 -6.192 6.830 1.00 91.12 180 LEU A O 1
ATOM 1393 N N . LEU A 1 181 ? -6.082 -6.311 8.781 1.00 91.88 181 LEU A N 1
ATOM 1394 C CA . LEU A 1 181 ? -5.725 -7.696 9.085 1.00 91.88 181 LEU A CA 1
ATOM 1395 C C . LEU A 1 181 ? -6.931 -8.455 9.614 1.00 91.88 181 LEU A C 1
ATOM 1397 O O . LEU A 1 181 ? -7.768 -7.878 10.300 1.00 91.88 181 LEU A O 1
ATOM 1401 N N . HIS A 1 182 ? -6.980 -9.769 9.409 1.00 90.75 182 HIS A N 1
ATOM 1402 C CA . HIS A 1 182 ? -7.955 -10.585 10.126 1.00 90.75 182 HIS A CA 1
ATOM 1403 C C . HIS A 1 182 ? -7.720 -10.440 11.649 1.00 90.75 182 HIS A C 1
ATOM 1405 O O . HIS A 1 182 ? -6.565 -10.508 12.079 1.00 90.75 182 HIS A O 1
ATOM 1411 N N . PRO A 1 183 ? -8.762 -10.297 12.500 1.00 92.56 183 PRO A N 1
ATOM 1412 C CA . PRO A 1 183 ? -8.594 -10.070 13.944 1.00 92.56 183 PRO A CA 1
ATOM 1413 C C . PRO A 1 183 ? -7.630 -11.048 14.644 1.00 92.56 183 PRO A C 1
ATOM 1415 O O . PRO A 1 183 ? -6.787 -10.650 15.447 1.00 92.56 183 PRO A O 1
ATOM 1418 N N . ARG A 1 184 ? -7.685 -12.335 14.273 1.00 91.56 184 ARG A N 1
ATOM 1419 C CA . ARG A 1 184 ? -6.762 -13.390 14.746 1.00 91.56 184 ARG A CA 1
ATOM 1420 C C . ARG A 1 184 ? -5.267 -13.118 14.507 1.00 91.56 184 ARG A C 1
ATOM 1422 O O . ARG A 1 184 ? -4.444 -13.672 15.228 1.00 91.56 184 ARG A O 1
ATOM 1429 N N . ASP A 1 185 ? -4.918 -12.304 13.513 1.00 92.25 185 ASP A N 1
ATOM 1430 C CA . ASP A 1 185 ? -3.537 -12.026 13.105 1.00 92.25 185 ASP A CA 1
ATOM 1431 C C . ASP A 1 185 ? -2.968 -10.761 13.778 1.00 92.25 185 ASP A C 1
ATOM 1433 O O . ASP A 1 185 ? -1.751 -10.551 13.784 1.00 92.25 185 ASP A O 1
ATOM 1437 N N . LEU A 1 186 ? -3.813 -9.959 14.443 1.00 93.25 186 LEU A N 1
ATOM 1438 C CA . LEU A 1 186 ? -3.395 -8.763 15.187 1.00 93.25 186 LEU A CA 1
ATOM 1439 C C . LEU A 1 186 ? -2.324 -9.047 16.259 1.00 93.25 186 LEU A C 1
ATOM 1441 O O . LEU A 1 186 ? -1.365 -8.273 16.342 1.00 93.25 186 LEU A O 1
ATOM 1445 N N . PRO A 1 187 ? -2.400 -10.128 17.070 1.00 93.88 187 PRO A N 1
ATOM 1446 C CA . PRO A 1 187 ? -1.362 -10.419 18.058 1.00 93.88 187 PRO A CA 1
ATOM 1447 C C . PRO A 1 187 ? 0.011 -10.664 17.426 1.00 93.88 187 PRO A C 1
ATOM 1449 O O . PRO A 1 187 ? 1.016 -10.208 17.975 1.00 93.88 187 PRO A O 1
ATOM 1452 N N . ARG A 1 188 ? 0.049 -11.339 16.267 1.00 93.25 188 ARG A N 1
ATOM 1453 C CA . ARG A 1 188 ? 1.279 -11.607 15.514 1.00 93.25 188 ARG A CA 1
ATOM 1454 C C . ARG A 1 188 ? 1.855 -10.313 14.942 1.00 93.25 188 ARG A C 1
ATOM 1456 O O . ARG A 1 188 ? 3.016 -10.016 15.194 1.00 93.25 188 ARG A O 1
ATOM 1463 N N . ALA A 1 189 ? 1.037 -9.510 14.261 1.00 92.31 189 ALA A N 1
ATOM 1464 C CA . ALA A 1 189 ? 1.477 -8.232 13.700 1.00 92.31 189 ALA A CA 1
ATOM 1465 C C . ALA A 1 189 ? 1.972 -7.249 14.776 1.00 92.31 189 ALA A C 1
ATOM 1467 O O . ALA A 1 189 ? 2.976 -6.563 14.591 1.00 92.31 189 ALA A O 1
ATOM 1468 N N . ARG A 1 190 ? 1.321 -7.222 15.945 1.00 93.38 190 ARG A N 1
ATOM 1469 C CA . ARG A 1 190 ? 1.793 -6.443 17.098 1.00 93.38 190 ARG A CA 1
ATOM 1470 C C . ARG A 1 190 ? 3.165 -6.905 17.589 1.00 93.38 190 ARG A C 1
ATOM 1472 O O . ARG A 1 190 ? 3.994 -6.058 17.911 1.00 93.38 190 ARG A O 1
ATOM 1479 N N . ALA A 1 191 ? 3.389 -8.216 17.687 1.00 91.06 191 ALA A N 1
ATOM 1480 C CA . ALA A 1 191 ? 4.682 -8.757 18.102 1.00 91.06 191 ALA A CA 1
ATOM 148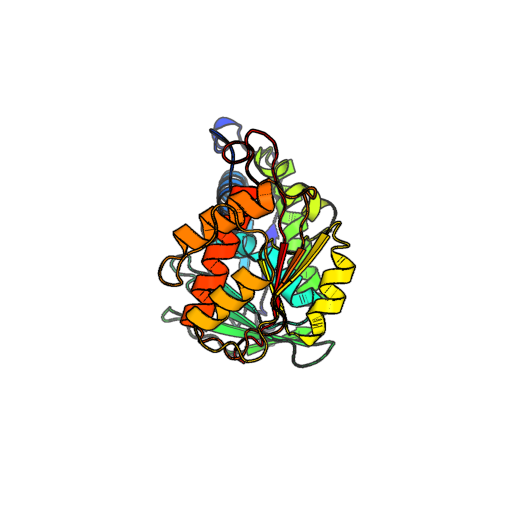1 C C . ALA A 1 191 ? 5.787 -8.380 17.103 1.00 91.06 191 ALA A C 1
ATOM 1483 O O . ALA A 1 191 ? 6.867 -7.973 17.520 1.00 91.06 191 ALA A O 1
ATOM 1484 N N . ASP A 1 192 ? 5.472 -8.424 15.806 1.00 88.25 192 ASP A N 1
ATOM 1485 C CA . ASP A 1 192 ? 6.389 -8.063 14.723 1.00 88.25 192 ASP A CA 1
ATOM 1486 C C . ASP A 1 192 ? 6.789 -6.575 14.744 1.00 88.25 192 ASP A C 1
ATOM 1488 O O . ASP A 1 192 ? 7.918 -6.238 14.392 1.00 88.25 192 ASP A O 1
ATOM 1492 N N . LEU A 1 193 ? 5.888 -5.683 15.174 1.00 87.69 193 LEU A N 1
ATOM 1493 C CA . LEU A 1 193 ? 6.161 -4.244 15.297 1.00 87.69 193 LEU A CA 1
ATOM 1494 C C . LEU A 1 193 ? 6.906 -3.862 16.584 1.00 87.69 193 LEU A C 1
ATOM 1496 O O . LEU A 1 193 ? 7.507 -2.790 16.624 1.00 87.69 193 LEU A O 1
ATOM 1500 N N . ALA A 1 194 ? 6.844 -4.699 17.627 1.00 85.12 194 ALA A N 1
ATOM 1501 C CA . ALA A 1 194 ? 7.474 -4.479 18.935 1.00 85.12 194 ALA A CA 1
ATOM 1502 C C . ALA A 1 194 ? 7.369 -3.017 19.443 1.00 85.12 194 ALA A C 1
ATOM 1504 O O . ALA A 1 194 ? 8.387 -2.365 19.703 1.00 85.12 194 ALA A O 1
ATOM 1505 N N . PRO A 1 195 ? 6.150 -2.453 19.556 1.00 83.19 195 PRO A N 1
ATOM 1506 C CA . PRO A 1 195 ? 5.978 -1.026 19.787 1.00 83.19 195 PRO A CA 1
ATOM 1507 C C . PRO A 1 195 ? 6.390 -0.615 21.199 1.00 83.19 195 PRO A C 1
ATOM 1509 O O . PRO A 1 195 ? 6.191 -1.340 22.173 1.00 83.19 195 PRO A O 1
ATOM 1512 N N . SER A 1 196 ? 6.868 0.620 21.328 1.00 82.94 196 SER A N 1
ATOM 1513 C CA . SER A 1 196 ? 7.192 1.207 22.635 1.00 82.94 196 SER A CA 1
ATOM 1514 C C . SER A 1 196 ? 5.943 1.545 23.462 1.00 82.94 196 SER A C 1
ATOM 1516 O O . SER A 1 196 ? 6.006 1.613 24.690 1.00 82.94 196 SER A O 1
ATOM 1518 N N . ARG A 1 197 ? 4.793 1.745 22.806 1.00 94.31 197 ARG A N 1
ATOM 1519 C CA . ARG A 1 197 ? 3.492 1.953 23.449 1.00 94.31 197 ARG A CA 1
ATOM 1520 C C . ARG A 1 197 ? 2.382 1.361 22.590 1.00 94.31 197 ARG A C 1
ATOM 1522 O O . ARG A 1 197 ? 2.365 1.565 21.379 1.00 94.31 197 ARG A O 1
ATOM 1529 N N . HIS A 1 198 ? 1.444 0.671 23.231 1.00 95.88 198 HIS A N 1
ATOM 1530 C CA . HIS A 1 198 ? 0.279 0.070 22.585 1.00 95.88 198 HIS A CA 1
ATOM 1531 C C . HIS A 1 198 ? -1.012 0.683 23.134 1.00 95.88 198 HIS A C 1
ATOM 1533 O O . HIS A 1 198 ? -1.170 0.794 24.350 1.00 95.88 198 HIS A O 1
ATOM 1539 N N . TYR A 1 199 ? -1.915 1.058 22.232 1.00 96.88 199 TYR A N 1
ATOM 1540 C CA . TYR A 1 199 ? -3.261 1.538 22.516 1.00 96.88 199 TYR A CA 1
ATOM 1541 C C . TYR A 1 199 ? -4.285 0.584 21.877 1.00 96.88 199 TYR A C 1
ATOM 1543 O O . TYR A 1 199 ? -4.535 0.662 20.669 1.00 96.88 199 TYR A O 1
ATOM 1551 N N . PRO A 1 200 ? -4.847 -0.367 22.640 1.00 97.25 200 PRO A N 1
ATOM 1552 C CA . PRO A 1 200 ? -5.941 -1.197 22.154 1.00 97.25 200 PRO A CA 1
ATOM 1553 C C . PRO A 1 200 ? -7.251 -0.398 22.158 1.00 97.25 200 PRO A C 1
ATOM 1555 O O . PRO A 1 200 ? -7.651 0.141 23.186 1.00 97.25 200 PRO A O 1
ATOM 1558 N N . VAL A 1 201 ? -7.923 -0.353 21.013 1.00 98.12 201 VAL A N 1
ATOM 1559 C CA . VAL A 1 201 ? -9.257 0.220 20.825 1.00 98.12 201 VAL A CA 1
ATOM 1560 C C . VAL A 1 201 ? -10.224 -0.943 20.644 1.00 98.12 201 VAL A C 1
ATOM 1562 O O . VAL A 1 201 ? -10.215 -1.611 19.603 1.00 98.12 201 VAL A O 1
ATOM 1565 N N . ASP A 1 202 ? -11.029 -1.225 21.670 1.00 97.44 202 ASP A N 1
ATOM 1566 C CA . ASP A 1 202 ? -12.043 -2.270 21.558 1.00 97.44 202 ASP A CA 1
ATOM 1567 C C . ASP A 1 202 ? -13.156 -1.808 20.618 1.00 97.44 202 ASP A C 1
ATOM 1569 O O . ASP A 1 202 ? -13.875 -0.850 20.892 1.00 97.44 202 ASP A O 1
ATOM 1573 N N . THR A 1 203 ? -13.255 -2.483 19.482 1.00 97.50 203 THR A N 1
ATOM 1574 C CA . THR A 1 203 ? -14.246 -2.223 18.437 1.00 97.50 203 THR A CA 1
ATOM 1575 C C . THR A 1 203 ? -15.200 -3.387 18.231 1.00 97.50 203 THR A C 1
ATOM 1577 O O . THR A 1 203 ? -16.035 -3.342 17.334 1.00 97.50 203 THR A O 1
ATOM 1580 N N . THR A 1 204 ? -15.157 -4.392 19.107 1.00 95.38 204 THR A N 1
ATOM 1581 C CA . THR A 1 204 ? -16.038 -5.558 19.031 1.00 95.38 204 THR A CA 1
ATOM 1582 C C . THR A 1 204 ? -17.506 -5.122 19.009 1.00 95.38 204 THR A C 1
ATOM 1584 O O . THR A 1 204 ? -18.003 -4.509 19.952 1.00 95.38 204 THR A O 1
ATOM 1587 N N . GLY A 1 205 ? -18.214 -5.429 17.919 1.00 94.50 205 GLY A N 1
ATOM 1588 C CA . GLY A 1 205 ? -19.624 -5.058 17.746 1.00 94.50 205 GLY A CA 1
ATOM 1589 C C . GLY A 1 205 ? -19.880 -3.582 17.404 1.00 94.50 205 GLY A C 1
ATOM 1590 O O . GLY A 1 205 ? -21.037 -3.161 17.365 1.00 94.50 205 GLY A O 1
ATOM 1591 N N . VAL A 1 206 ? -18.842 -2.787 17.125 1.00 96.94 206 VAL A N 1
ATOM 1592 C CA . VAL A 1 206 ? -18.984 -1.401 16.659 1.00 96.94 206 VAL A CA 1
ATOM 1593 C C . VAL A 1 206 ? -19.525 -1.394 15.230 1.00 96.94 206 VAL A C 1
ATOM 1595 O O . VAL A 1 206 ? -18.807 -1.648 14.267 1.00 96.94 206 VAL A O 1
ATOM 1598 N N . ALA A 1 207 ? -20.813 -1.077 15.100 1.00 96.75 207 ALA A N 1
ATOM 1599 C CA . ALA A 1 207 ? -21.525 -1.059 13.820 1.00 96.75 207 ALA A CA 1
ATOM 1600 C C . ALA A 1 207 ? -21.861 0.352 13.305 1.00 96.75 207 ALA A C 1
ATOM 1602 O O . ALA A 1 207 ? -22.478 0.504 12.253 1.00 96.75 207 ALA A O 1
ATOM 1603 N N . THR A 1 208 ? -21.505 1.405 14.048 1.00 97.62 208 THR A N 1
ATOM 1604 C CA . THR A 1 208 ? -21.835 2.791 13.687 1.00 97.62 208 THR A CA 1
ATOM 1605 C C . THR A 1 208 ? -20.645 3.718 13.881 1.00 97.62 208 THR A C 1
ATOM 1607 O O . THR A 1 208 ? -19.792 3.482 14.738 1.00 97.62 208 THR A O 1
ATOM 1610 N N . ARG A 1 209 ? -20.631 4.825 13.129 1.00 97.31 209 ARG A N 1
ATOM 1611 C CA . ARG A 1 209 ? -19.639 5.895 13.289 1.00 97.31 209 ARG A CA 1
ATOM 1612 C C . ARG A 1 209 ? -19.597 6.434 14.718 1.00 97.31 209 ARG A C 1
ATOM 1614 O O . ARG A 1 209 ? -18.518 6.598 15.270 1.00 97.31 209 ARG A O 1
ATOM 1621 N N . ALA A 1 210 ? -20.759 6.677 15.325 1.00 97.88 210 ALA A N 1
ATOM 1622 C CA . ALA A 1 210 ? -20.835 7.160 16.701 1.00 97.88 210 ALA A CA 1
ATOM 1623 C C . ALA A 1 210 ? -20.137 6.188 17.666 1.00 97.88 210 ALA A C 1
ATOM 1625 O O . ALA A 1 210 ? -19.231 6.593 18.384 1.00 97.88 210 ALA A O 1
ATOM 1626 N N . ALA A 1 211 ? -20.462 4.893 17.601 1.00 97.88 211 ALA A N 1
ATOM 1627 C CA . ALA A 1 211 ? -19.828 3.884 18.450 1.00 97.88 211 ALA A CA 1
ATOM 1628 C C . ALA A 1 211 ? -18.307 3.769 18.216 1.00 97.88 211 ALA A C 1
ATOM 1630 O O . ALA A 1 211 ? -17.555 3.565 19.167 1.00 97.88 211 ALA A O 1
ATOM 1631 N N . LEU A 1 212 ? -17.837 3.947 16.975 1.00 98.12 212 LEU A N 1
ATOM 1632 C CA . LEU A 1 212 ? -16.405 3.972 16.662 1.00 98.12 212 LEU A CA 1
ATOM 1633 C C . LEU A 1 212 ? -15.704 5.169 17.311 1.00 98.12 212 LEU A C 1
ATOM 1635 O O . LEU A 1 212 ? -14.655 5.014 17.933 1.00 98.12 212 LEU A O 1
ATOM 1639 N N . PHE A 1 213 ? -16.292 6.358 17.192 1.00 98.31 213 PHE A N 1
ATOM 1640 C CA . PHE A 1 213 ? -15.759 7.567 17.812 1.00 98.31 213 PHE A CA 1
ATOM 1641 C C . PHE A 1 213 ? -15.748 7.446 19.339 1.00 98.31 213 PHE A C 1
ATOM 1643 O O . PHE A 1 213 ? -14.792 7.875 19.979 1.00 98.31 213 PHE A O 1
ATOM 1650 N N . ASP A 1 214 ? -16.768 6.830 19.931 1.00 98.12 214 ASP A N 1
ATOM 1651 C CA . ASP A 1 214 ? -16.838 6.566 21.370 1.00 98.12 214 ASP A CA 1
ATOM 1652 C C . ASP A 1 214 ? -15.706 5.631 21.822 1.00 98.12 214 ASP A C 1
ATOM 1654 O O . ASP A 1 214 ? -15.017 5.931 22.800 1.00 98.12 214 ASP A O 1
ATOM 1658 N N . ALA A 1 215 ? -15.460 4.549 21.075 1.00 98.12 215 ALA A N 1
ATOM 1659 C CA . ALA A 1 215 ? -14.354 3.630 21.332 1.00 98.12 215 ALA A CA 1
ATOM 1660 C C . ALA A 1 215 ? -12.989 4.335 21.244 1.00 98.12 215 ALA A C 1
ATOM 1662 O O . ALA A 1 215 ? -12.137 4.160 22.119 1.00 98.12 215 ALA A O 1
ATOM 1663 N N . ILE A 1 216 ? -12.793 5.188 20.233 1.00 97.88 216 ILE A N 1
ATOM 1664 C CA . ILE A 1 216 ? -11.571 5.990 20.081 1.00 97.88 216 ILE A CA 1
ATOM 1665 C C . ILE A 1 216 ? -11.392 6.947 21.264 1.00 97.88 216 ILE A C 1
ATOM 1667 O O . ILE A 1 216 ? -10.320 6.963 21.869 1.00 97.88 216 ILE A O 1
ATOM 1671 N N . ARG A 1 217 ? -12.436 7.698 21.640 1.00 97.31 217 ARG A N 1
ATOM 1672 C CA . ARG A 1 217 ? -12.401 8.629 22.783 1.00 97.31 217 ARG A CA 1
ATOM 1673 C C . ARG A 1 217 ? -12.056 7.939 24.096 1.00 97.31 217 ARG A C 1
ATOM 1675 O O . ARG A 1 217 ? -11.437 8.553 24.958 1.00 97.31 217 ARG A O 1
ATOM 1682 N N . HIS A 1 218 ? -12.462 6.684 24.256 1.00 96.81 218 HIS A N 1
ATOM 1683 C CA . HIS A 1 218 ? -12.162 5.912 25.453 1.00 96.81 218 HIS A CA 1
ATOM 1684 C C . HIS A 1 218 ? -10.699 5.448 25.521 1.00 96.81 218 HIS A C 1
ATOM 1686 O O . HIS A 1 218 ? -10.127 5.375 26.607 1.00 96.81 218 HIS A O 1
ATOM 1692 N N . ALA A 1 219 ? -10.097 5.119 24.376 1.00 97.12 219 ALA A N 1
ATOM 1693 C CA . ALA A 1 219 ? -8.819 4.413 24.322 1.00 97.12 219 ALA A CA 1
ATOM 1694 C C . ALA A 1 219 ? -7.610 5.293 23.967 1.00 97.12 219 ALA A C 1
ATOM 1696 O O . ALA A 1 219 ? -6.483 4.974 24.362 1.00 97.12 219 ALA A O 1
ATOM 1697 N N . LEU A 1 220 ? -7.812 6.357 23.187 1.00 97.19 220 LEU A N 1
ATOM 1698 C CA . LEU A 1 220 ? -6.725 7.131 22.588 1.00 97.19 220 LEU A CA 1
ATOM 1699 C C . LEU A 1 220 ? -6.519 8.478 23.290 1.00 97.19 220 LEU A C 1
ATOM 1701 O O . LEU A 1 220 ? -7.478 9.079 23.774 1.00 97.19 220 LEU A O 1
ATOM 1705 N N . PRO A 1 221 ? -5.268 8.974 23.352 1.00 96.19 221 PRO A N 1
ATOM 1706 C CA . PRO A 1 221 ? -5.021 10.339 23.785 1.00 96.19 221 PRO A CA 1
ATOM 1707 C C . PRO A 1 221 ? -5.597 11.291 22.734 1.00 96.19 221 PRO A C 1
ATOM 1709 O O . PRO A 1 221 ? -5.285 11.166 21.551 1.00 96.19 221 PRO A O 1
ATOM 1712 N N . LEU A 1 222 ? -6.428 12.232 23.177 1.00 97.38 222 LEU A N 1
ATOM 1713 C CA . LEU A 1 222 ? -7.046 13.246 22.330 1.00 97.38 222 LEU A CA 1
ATOM 1714 C C . LEU A 1 222 ? -6.739 14.626 22.895 1.00 97.38 222 LEU A C 1
ATOM 1716 O O . LEU A 1 222 ? -7.002 14.877 24.072 1.00 97.38 222 LEU A O 1
ATOM 1720 N N . ASP A 1 223 ? -6.208 15.504 22.054 1.00 96.12 223 ASP A N 1
ATOM 1721 C CA . ASP A 1 223 ? -5.971 16.902 22.391 1.00 96.12 223 ASP A CA 1
ATOM 1722 C C . ASP A 1 223 ? -6.162 17.780 21.139 1.00 96.12 223 ASP A C 1
ATOM 1724 O O . ASP A 1 223 ? -5.388 17.639 20.193 1.00 96.12 223 ASP A O 1
ATOM 1728 N N . PRO A 1 224 ? -7.195 18.645 21.083 1.00 96.06 224 PRO A N 1
ATOM 1729 C CA . PRO A 1 224 ? -8.209 18.874 22.116 1.00 96.06 224 PRO A CA 1
ATOM 1730 C C . PRO A 1 224 ? -9.165 17.676 22.284 1.00 96.06 224 PRO A C 1
ATOM 1732 O O . PRO A 1 224 ? -9.231 16.803 21.413 1.00 96.06 224 PRO A O 1
ATOM 1735 N N . PRO A 1 225 ? -9.958 17.618 23.371 1.00 94.88 225 PRO A N 1
ATOM 1736 C CA . PRO A 1 225 ? -11.001 16.609 23.524 1.00 94.88 225 PRO A CA 1
ATOM 1737 C C . PRO A 1 225 ? -12.021 16.646 22.377 1.00 94.88 225 PRO A C 1
ATOM 1739 O O . PRO A 1 225 ? -12.537 17.704 22.017 1.00 94.88 225 PRO A O 1
ATOM 1742 N N . LEU A 1 226 ? -12.362 15.473 21.847 1.00 93.56 226 LEU A N 1
ATOM 1743 C CA . LEU A 1 226 ? -13.321 15.330 20.754 1.00 93.56 226 LEU A CA 1
ATOM 1744 C C . LEU A 1 226 ? -14.769 15.403 21.270 1.00 93.56 226 LEU A C 1
ATOM 1746 O O . LEU A 1 226 ? -15.185 14.579 22.086 1.00 93.56 226 LEU A O 1
ATOM 1750 N N . LEU A 1 227 ? -15.547 16.374 20.779 1.00 90.19 227 LEU A N 1
ATOM 1751 C CA . LEU A 1 227 ? -16.895 16.685 21.290 1.00 90.19 227 LEU A CA 1
ATOM 1752 C C . LEU A 1 227 ? -18.053 16.001 20.535 1.00 90.19 227 LEU A C 1
ATOM 1754 O O . LEU A 1 227 ? -19.187 16.034 21.007 1.00 90.19 227 LEU A O 1
ATOM 1758 N N . GLY A 1 228 ? -17.804 15.382 19.378 1.00 93.69 228 GLY A N 1
ATOM 1759 C CA . GLY A 1 228 ? -18.849 14.776 18.542 1.00 93.69 228 GLY A CA 1
ATOM 1760 C C . GLY A 1 228 ? -18.312 13.724 17.573 1.00 93.69 228 GLY A C 1
ATOM 1761 O O . GLY A 1 228 ? -17.145 13.358 17.645 1.00 93.69 228 GLY A O 1
ATOM 1762 N N . HIS A 1 229 ? -19.171 13.238 16.668 1.00 94.94 229 HIS A N 1
ATOM 1763 C CA . HIS A 1 229 ? -18.846 12.145 15.733 1.00 94.94 229 HIS A CA 1
ATOM 1764 C C . HIS A 1 229 ? -19.125 12.460 14.255 1.00 94.94 229 HIS A C 1
ATOM 1766 O O . HIS A 1 229 ? -19.221 11.563 13.418 1.00 94.94 229 HIS A O 1
ATOM 1772 N N . HIS A 1 230 ? -19.312 13.739 13.925 1.00 93.62 230 HIS A N 1
ATOM 1773 C CA . HIS A 1 230 ? -19.723 14.163 12.583 1.00 93.62 230 HIS A CA 1
ATOM 1774 C C . HIS A 1 230 ? -18.557 14.568 11.678 1.00 93.62 230 HIS A C 1
ATOM 1776 O O . HIS A 1 230 ? -18.739 14.604 10.465 1.00 93.62 230 HIS A O 1
ATOM 1782 N N . SER A 1 231 ? -17.386 14.860 12.249 1.00 95.38 231 SER A N 1
ATOM 1783 C CA . SER A 1 231 ? -16.226 15.373 11.520 1.00 95.38 231 SER A CA 1
ATOM 1784 C C . SER A 1 231 ? -15.033 14.437 11.688 1.00 95.38 231 SER A C 1
ATOM 1786 O O . SER A 1 231 ? -14.602 14.183 12.815 1.00 95.38 231 SER A O 1
ATOM 1788 N N . TRP A 1 232 ? -14.536 13.919 10.563 1.00 95.56 232 TRP A N 1
ATOM 1789 C CA . TRP A 1 232 ? -13.288 13.159 10.502 1.00 95.56 232 TRP A CA 1
ATOM 1790 C C . TRP A 1 232 ? -12.085 14.078 10.715 1.00 95.56 232 TRP A C 1
ATOM 1792 O O . TRP A 1 232 ? -11.225 13.733 11.512 1.00 95.56 232 TRP A O 1
ATOM 1802 N N . ASP A 1 233 ? -12.109 15.289 10.157 1.00 94.94 233 ASP A N 1
ATOM 1803 C CA . ASP A 1 233 ? -11.070 16.304 10.373 1.00 94.94 233 ASP A CA 1
ATOM 1804 C C . ASP A 1 233 ? -10.889 16.621 11.864 1.00 94.94 233 ASP A C 1
ATOM 1806 O O . ASP A 1 233 ? -9.778 16.622 12.380 1.00 94.94 233 ASP A O 1
ATOM 1810 N N . ALA A 1 234 ? -11.992 16.792 12.605 1.00 96.44 234 ALA A N 1
ATOM 1811 C CA . ALA A 1 234 ? -11.920 17.041 14.046 1.00 96.44 234 ALA A CA 1
ATOM 1812 C C . ALA A 1 234 ? -11.335 15.844 14.815 1.00 96.44 234 ALA A C 1
ATOM 1814 O O . ALA A 1 234 ? -10.648 16.029 15.818 1.00 96.44 234 ALA A O 1
ATOM 1815 N N . LEU A 1 235 ? -11.613 14.615 14.365 1.00 97.00 235 LEU A N 1
ATOM 1816 C CA . LEU A 1 235 ? -11.004 13.413 14.930 1.00 97.00 235 LEU A CA 1
ATOM 1817 C C . LEU A 1 235 ? -9.501 13.364 14.626 1.00 97.00 235 LEU A C 1
ATOM 1819 O O . LEU A 1 235 ? -8.723 13.056 15.528 1.00 97.00 235 LEU A O 1
ATOM 1823 N N . GLU A 1 236 ? -9.099 13.662 13.389 1.00 97.00 236 GLU A N 1
ATOM 1824 C CA . GLU A 1 236 ? -7.696 13.718 12.972 1.00 97.00 236 GLU A CA 1
ATOM 1825 C C . GLU A 1 236 ? -6.921 14.765 13.775 1.00 97.00 236 GLU A C 1
ATOM 1827 O O . GLU A 1 236 ? -5.886 14.421 14.339 1.00 97.00 236 GLU A O 1
ATOM 1832 N N . ASP A 1 237 ? -7.449 15.981 13.928 1.00 96.69 237 ASP A N 1
ATOM 1833 C CA . ASP A 1 237 ? -6.832 17.053 14.719 1.00 96.69 237 ASP A CA 1
ATOM 1834 C C . ASP A 1 237 ? -6.644 16.645 16.189 1.00 96.69 237 ASP A C 1
ATOM 1836 O O . ASP A 1 237 ? -5.550 16.767 16.749 1.00 96.69 237 ASP A O 1
ATOM 1840 N N . SER A 1 238 ? -7.699 16.103 16.810 1.00 97.81 238 SER A N 1
ATOM 1841 C CA . SER A 1 238 ? -7.655 15.624 18.195 1.00 97.81 238 SER A CA 1
ATOM 1842 C C . SER A 1 238 ? -6.648 14.486 18.384 1.00 97.81 238 SER A C 1
ATOM 1844 O O . SER A 1 238 ? -5.898 14.471 19.364 1.00 97.81 238 SER A O 1
ATOM 1846 N N . LEU A 1 239 ? -6.623 13.515 17.466 1.00 97.81 239 LEU A N 1
ATOM 1847 C CA . LEU A 1 239 ? -5.663 12.413 17.506 1.00 97.81 239 LEU A CA 1
ATOM 1848 C C . LEU A 1 239 ? -4.240 12.896 17.239 1.00 97.81 239 LEU A C 1
ATOM 1850 O O . LEU A 1 239 ? -3.311 12.397 17.873 1.00 97.81 239 LEU A O 1
ATOM 1854 N N . PHE A 1 240 ? -4.059 13.849 16.325 1.00 97.75 240 PHE A N 1
ATOM 1855 C CA . PHE A 1 240 ? -2.763 14.432 16.019 1.00 97.75 240 PHE A CA 1
ATOM 1856 C C . PHE A 1 240 ? -2.157 15.042 17.278 1.00 97.75 240 PHE A C 1
ATOM 1858 O O . PHE A 1 240 ? -1.063 14.633 17.667 1.00 97.75 240 PHE A O 1
ATOM 1865 N N . GLY A 1 241 ? -2.871 15.945 17.960 1.00 96.44 241 GLY A N 1
ATOM 1866 C CA . GLY A 1 241 ? -2.363 16.572 19.183 1.00 96.44 241 GLY A CA 1
ATOM 1867 C C . GLY A 1 241 ? -2.061 15.541 20.271 1.00 96.44 241 GLY A C 1
ATOM 1868 O O . GLY A 1 241 ? -0.946 15.490 20.796 1.00 96.44 241 GLY A O 1
ATOM 1869 N N . GLY A 1 242 ? -3.003 14.630 20.532 1.00 97.19 242 GLY A N 1
ATOM 1870 C CA . GLY A 1 242 ? -2.852 13.620 21.578 1.00 97.19 242 GLY A CA 1
ATOM 1871 C C . GLY A 1 242 ? -1.715 12.617 21.332 1.00 97.19 242 GLY A C 1
ATOM 1872 O O . GLY A 1 242 ? -0.956 12.294 22.250 1.00 97.19 242 GLY A O 1
ATOM 1873 N N . LEU A 1 243 ? -1.556 12.122 20.101 1.00 96.44 243 LEU A N 1
ATOM 1874 C CA . LEU A 1 243 ? -0.482 11.187 19.743 1.00 96.44 243 LEU A CA 1
ATOM 1875 C C . LEU A 1 243 ? 0.870 11.888 19.564 1.00 96.44 243 LEU A C 1
ATOM 1877 O O . LEU A 1 243 ? 1.906 11.280 19.838 1.00 96.44 243 LEU A O 1
ATOM 1881 N N . HIS A 1 244 ? 0.897 13.143 19.115 1.00 95.88 244 HIS A N 1
ATOM 1882 C CA . HIS A 1 244 ? 2.137 13.902 18.954 1.00 95.88 244 HIS A CA 1
ATOM 1883 C C . HIS A 1 244 ? 2.779 14.263 20.304 1.00 95.88 244 HIS A C 1
ATOM 1885 O O . HIS A 1 244 ? 4.008 14.164 20.453 1.00 95.88 244 HIS A O 1
ATOM 1891 N N . GLU A 1 245 ? 1.955 14.622 21.292 1.00 94.75 245 GLU A N 1
ATOM 1892 C CA . GLU A 1 245 ? 2.392 14.925 22.660 1.00 94.75 245 GLU A CA 1
ATOM 1893 C C . GLU A 1 245 ? 2.656 13.669 23.503 1.00 94.75 245 GLU A C 1
ATOM 1895 O O . GLU A 1 245 ? 3.281 13.737 24.565 1.00 94.75 245 GLU A O 1
ATOM 1900 N N . ALA A 1 246 ? 2.262 12.488 23.018 1.00 92.94 246 ALA A N 1
ATOM 1901 C CA . ALA A 1 246 ? 2.579 11.235 23.680 1.00 92.94 246 ALA A CA 1
ATOM 1902 C C . ALA A 1 246 ? 4.111 11.045 23.844 1.00 92.94 246 ALA A C 1
ATOM 1904 O O . ALA A 1 246 ? 4.919 11.473 23.006 1.00 92.94 246 ALA A O 1
ATOM 1905 N N . PRO A 1 247 ? 4.551 10.345 24.909 1.00 89.94 247 PRO A N 1
ATOM 1906 C CA . PRO A 1 247 ? 5.976 10.133 25.178 1.00 89.94 247 PRO A CA 1
ATOM 1907 C C . PRO A 1 247 ? 6.659 9.236 24.134 1.00 89.94 247 PRO A C 1
ATOM 1909 O O . PRO A 1 247 ? 7.882 9.233 24.019 1.00 89.94 247 PRO A O 1
ATOM 1912 N N . THR A 1 248 ? 5.884 8.469 23.365 1.00 93.06 248 THR A N 1
ATOM 1913 C CA . THR A 1 248 ? 6.388 7.594 22.305 1.00 93.06 248 THR A CA 1
ATOM 1914 C C . THR A 1 248 ? 6.428 8.303 20.949 1.00 93.06 248 THR A C 1
ATOM 1916 O O . THR A 1 248 ? 5.581 9.135 20.644 1.00 93.06 248 THR A O 1
ATOM 1919 N N . ARG A 1 249 ? 7.396 7.930 20.103 1.00 92.62 249 ARG A N 1
ATOM 1920 C CA . ARG A 1 249 ? 7.442 8.314 18.680 1.00 92.62 249 ARG A CA 1
ATOM 1921 C C . ARG A 1 249 ? 7.002 7.187 17.745 1.00 92.62 249 ARG A C 1
ATOM 1923 O O . ARG A 1 249 ? 6.995 7.376 16.536 1.00 92.62 249 ARG A O 1
ATOM 1930 N N . THR A 1 250 ? 6.650 6.026 18.290 1.00 93.69 250 THR A N 1
ATOM 1931 C CA . THR A 1 250 ? 6.226 4.831 17.548 1.00 93.69 250 THR A CA 1
ATOM 1932 C C . THR A 1 250 ? 5.010 4.170 18.209 1.00 93.69 250 THR A C 1
ATOM 1934 O O . THR A 1 250 ? 5.083 3.003 18.610 1.00 93.69 250 THR A O 1
ATOM 1937 N N . PRO A 1 251 ? 3.895 4.905 18.405 1.00 96.00 251 PRO A N 1
ATOM 1938 C CA . PRO A 1 251 ? 2.698 4.315 18.983 1.00 96.00 251 PRO A CA 1
ATOM 1939 C C . PRO A 1 251 ? 2.121 3.252 18.043 1.00 96.00 251 PRO A C 1
ATOM 1941 O O . PRO A 1 251 ? 2.021 3.463 16.834 1.00 96.00 251 PRO A O 1
ATOM 1944 N N . LEU A 1 252 ? 1.701 2.128 18.620 1.00 97.19 252 LEU A N 1
ATOM 1945 C CA . LEU A 1 252 ? 0.837 1.160 17.958 1.00 97.19 252 LEU A CA 1
ATOM 1946 C C . LEU A 1 252 ? -0.588 1.338 18.456 1.00 97.19 252 LEU A C 1
ATOM 1948 O O . LEU A 1 252 ? -0.840 1.255 19.657 1.00 97.19 252 LEU A O 1
ATOM 1952 N N . ILE A 1 253 ? -1.517 1.495 17.529 1.00 98.19 253 ILE A N 1
ATOM 1953 C CA . ILE A 1 253 ? -2.948 1.516 17.778 1.00 98.19 253 ILE A CA 1
ATOM 1954 C C . ILE A 1 253 ? -3.538 0.253 17.154 1.00 98.19 253 ILE A C 1
ATOM 1956 O O . ILE A 1 253 ? -3.210 -0.106 16.024 1.00 98.19 253 ILE A O 1
ATOM 1960 N N . THR A 1 254 ? -4.389 -0.458 17.888 1.00 98.00 254 THR A N 1
ATOM 1961 C CA . THR A 1 254 ? -5.040 -1.673 17.377 1.00 98.00 254 THR A CA 1
ATOM 1962 C C . THR A 1 254 ? -6.538 -1.581 17.564 1.00 98.00 254 THR A C 1
ATOM 1964 O O . THR A 1 254 ? -6.995 -1.550 18.700 1.00 98.00 254 THR A O 1
ATOM 1967 N N . PHE A 1 255 ? -7.284 -1.602 16.466 1.00 98.19 255 PHE A N 1
ATOM 1968 C CA . PHE A 1 255 ? -8.735 -1.747 16.466 1.00 98.19 255 PHE A CA 1
ATOM 1969 C C . PHE A 1 255 ? -9.048 -3.243 16.436 1.00 98.19 255 PHE A C 1
ATOM 1971 O O . PHE A 1 255 ? -8.663 -3.928 15.488 1.00 98.19 255 PHE A O 1
ATOM 1978 N N . THR A 1 256 ? -9.648 -3.765 17.508 1.00 96.25 256 THR A N 1
ATOM 1979 C CA . THR A 1 256 ? -9.785 -5.217 17.728 1.00 96.25 256 THR A CA 1
ATOM 1980 C C . THR A 1 256 ? -10.608 -5.935 16.659 1.00 96.25 256 THR A C 1
ATOM 1982 O O . THR A 1 256 ? -10.181 -6.995 16.200 1.00 96.25 256 THR A O 1
ATOM 1985 N N . ASP A 1 257 ? -11.756 -5.381 16.262 1.00 96.00 257 ASP A N 1
ATOM 1986 C CA . ASP A 1 257 ? -12.671 -6.004 15.308 1.00 96.00 257 ASP A CA 1
ATOM 1987 C C . ASP A 1 257 ? -13.676 -4.995 14.716 1.00 96.00 257 ASP A C 1
ATOM 1989 O O . ASP A 1 257 ? -14.694 -4.668 15.311 1.00 96.00 257 ASP A O 1
ATOM 1993 N N . LEU A 1 258 ? -13.412 -4.538 13.498 1.00 96.06 258 LEU A N 1
ATOM 1994 C CA . LEU A 1 258 ? -14.242 -3.646 12.691 1.00 96.06 258 LEU A CA 1
ATOM 1995 C C . LEU A 1 258 ? -15.147 -4.412 11.712 1.00 96.06 258 LEU A C 1
ATOM 1997 O O . LEU A 1 258 ? -15.619 -3.834 10.736 1.00 96.06 258 LEU A O 1
ATOM 2001 N N . THR A 1 259 ? -15.372 -5.718 11.887 1.00 94.12 259 THR A N 1
ATOM 2002 C CA . THR A 1 259 ? -16.220 -6.504 10.964 1.00 94.12 259 THR A CA 1
ATOM 2003 C C . THR A 1 259 ? -17.673 -6.048 10.926 1.00 94.12 259 THR A C 1
ATOM 2005 O O . THR A 1 259 ? -18.314 -6.144 9.884 1.00 94.12 259 THR A O 1
ATOM 2008 N N . ALA A 1 260 ? -18.188 -5.515 12.035 1.00 95.25 260 ALA A N 1
ATOM 2009 C CA . ALA A 1 260 ? -19.547 -4.989 12.113 1.00 95.25 260 ALA A CA 1
ATOM 2010 C C . ALA A 1 260 ? -19.702 -3.595 11.472 1.00 95.25 260 ALA A C 1
ATOM 2012 O O . ALA A 1 260 ? -20.830 -3.144 11.261 1.00 95.25 260 ALA A O 1
ATOM 2013 N N . LEU A 1 261 ? -18.596 -2.905 11.168 1.00 95.75 261 LEU A N 1
ATOM 2014 C CA . LEU A 1 261 ? -18.622 -1.558 10.613 1.00 95.75 261 LEU A CA 1
ATOM 2015 C C . LEU A 1 261 ? -18.956 -1.607 9.107 1.00 95.75 261 LEU A C 1
ATOM 2017 O O . LEU A 1 261 ? -18.317 -2.357 8.366 1.00 95.75 261 LEU A O 1
ATOM 2021 N N . PRO A 1 262 ? -19.912 -0.798 8.611 1.00 94.62 262 PRO A N 1
ATOM 2022 C CA . PRO A 1 262 ? -20.238 -0.760 7.188 1.00 94.62 262 PRO A CA 1
ATOM 2023 C C . PRO A 1 262 ? -19.031 -0.398 6.315 1.00 94.62 262 PRO A C 1
ATOM 2025 O O . PRO A 1 262 ? -18.243 0.477 6.674 1.00 94.62 262 PRO A O 1
ATOM 2028 N N . ALA A 1 263 ? -18.928 -0.997 5.126 1.00 91.44 263 ALA A N 1
ATOM 2029 C CA . ALA A 1 263 ? -17.796 -0.784 4.217 1.00 91.44 263 ALA A CA 1
ATOM 2030 C C . ALA A 1 263 ? -17.489 0.701 3.903 1.00 91.44 263 ALA A C 1
ATOM 2032 O O . ALA A 1 263 ? -16.312 1.063 3.939 1.00 91.44 263 ALA A O 1
ATOM 2033 N N . PRO A 1 264 ? -18.481 1.594 3.674 1.00 93.25 264 PRO A N 1
ATOM 2034 C CA . PRO A 1 264 ? -18.199 3.021 3.496 1.00 93.25 264 PRO A CA 1
ATOM 2035 C C . PRO A 1 264 ? -17.555 3.669 4.729 1.00 93.25 264 PRO A C 1
ATOM 2037 O O . PRO A 1 264 ? -16.648 4.485 4.599 1.00 93.25 264 PRO A O 1
ATOM 2040 N N . GLU A 1 265 ? -17.979 3.280 5.933 1.00 94.81 265 GLU A N 1
ATOM 2041 C CA . GLU A 1 265 ? -17.411 3.793 7.184 1.00 94.81 265 GLU A CA 1
ATOM 2042 C C . GLU A 1 265 ? -16.008 3.236 7.438 1.00 94.81 265 GLU A C 1
ATOM 2044 O O . GLU A 1 265 ? -15.126 3.970 7.880 1.00 94.81 265 GLU A O 1
ATOM 2049 N N . LEU A 1 266 ? -15.761 1.966 7.104 1.00 94.25 266 LEU A N 1
ATOM 2050 C CA . LEU A 1 266 ? -14.420 1.385 7.154 1.00 94.25 266 LEU A CA 1
ATOM 2051 C C . LEU A 1 266 ? -13.463 2.099 6.190 1.00 94.25 266 LEU A C 1
ATOM 2053 O O . LEU A 1 266 ? -12.323 2.382 6.558 1.00 94.25 266 LEU A O 1
ATOM 2057 N N . ALA A 1 267 ? -13.925 2.423 4.979 1.00 92.00 267 ALA A N 1
ATOM 2058 C CA . ALA A 1 267 ? -13.138 3.160 3.996 1.00 92.00 267 ALA A CA 1
ATOM 2059 C C . ALA A 1 267 ? -12.768 4.564 4.502 1.00 92.00 267 ALA A C 1
ATOM 2061 O O . ALA A 1 267 ? -11.598 4.940 4.429 1.00 92.00 267 ALA A O 1
ATOM 2062 N N . LEU A 1 268 ? -13.728 5.296 5.082 1.00 95.25 268 LEU A N 1
ATOM 2063 C CA . LEU A 1 268 ? -13.483 6.606 5.699 1.00 95.25 268 LEU A CA 1
ATOM 2064 C C . LEU A 1 268 ? -12.529 6.510 6.895 1.00 95.25 268 LEU A C 1
ATOM 2066 O O . LEU A 1 268 ? -11.594 7.298 6.994 1.00 95.25 268 LEU A O 1
ATOM 2070 N N . THR A 1 269 ? -12.706 5.501 7.751 1.00 96.12 269 THR A N 1
ATOM 2071 C CA . THR A 1 269 ? -11.805 5.236 8.884 1.00 96.12 269 THR A CA 1
ATOM 2072 C C . THR A 1 269 ? -10.376 5.020 8.398 1.00 96.12 269 THR A C 1
ATOM 2074 O O . THR A 1 269 ? -9.440 5.627 8.910 1.00 96.12 269 THR A O 1
ATOM 2077 N N . ARG A 1 270 ? -10.193 4.175 7.377 1.00 94.88 270 ARG A N 1
ATOM 2078 C CA . ARG A 1 270 ? -8.876 3.899 6.798 1.00 94.88 270 ARG A CA 1
ATOM 2079 C C . ARG A 1 270 ? -8.260 5.159 6.192 1.00 94.88 270 ARG A C 1
ATOM 2081 O O . ARG A 1 270 ? -7.084 5.406 6.426 1.00 94.88 270 ARG A O 1
ATOM 2088 N N . ALA A 1 271 ? -9.037 5.947 5.450 1.00 92.94 271 ALA A N 1
ATOM 2089 C CA . ALA A 1 271 ? -8.565 7.189 4.841 1.00 92.94 271 ALA A CA 1
ATOM 2090 C C . ALA A 1 271 ? -8.081 8.196 5.898 1.00 92.94 271 ALA A C 1
ATOM 2092 O O . ALA A 1 271 ? -6.946 8.662 5.809 1.00 92.94 271 ALA A O 1
ATOM 2093 N N . ALA A 1 272 ? -8.888 8.443 6.935 1.00 95.81 272 ALA A N 1
ATOM 2094 C CA . ALA A 1 272 ? -8.550 9.372 8.012 1.00 95.81 272 ALA A CA 1
ATOM 2095 C C . ALA A 1 272 ? -7.288 8.940 8.777 1.00 95.81 272 ALA A C 1
ATOM 2097 O O . ALA A 1 272 ? -6.388 9.736 9.033 1.00 95.81 272 ALA A O 1
ATOM 2098 N N . LEU A 1 273 ? -7.162 7.647 9.095 1.00 97.00 273 LEU A N 1
ATOM 2099 C CA . LEU A 1 273 ? -5.975 7.133 9.785 1.00 97.00 273 LEU A CA 1
ATOM 2100 C C . LEU A 1 273 ? -4.717 7.173 8.906 1.00 97.00 273 LEU A C 1
ATOM 2102 O O . LEU A 1 273 ? -3.624 7.397 9.427 1.00 97.00 273 LEU A O 1
ATOM 2106 N N . THR A 1 274 ? -4.846 6.981 7.590 1.00 92.62 274 THR A N 1
ATOM 2107 C CA . THR A 1 274 ? -3.718 7.095 6.653 1.00 92.62 274 THR A CA 1
ATOM 2108 C C . THR A 1 274 ? -3.256 8.545 6.535 1.00 92.62 274 THR A C 1
ATOM 2110 O O . THR A 1 274 ? -2.053 8.804 6.616 1.00 92.62 274 THR A O 1
ATOM 2113 N N . SER A 1 275 ? -4.197 9.487 6.409 1.00 92.81 275 SER A N 1
ATOM 2114 C CA . SER A 1 275 ? -3.935 10.934 6.426 1.00 92.81 275 SER A CA 1
ATOM 2115 C C . SER A 1 275 ? -3.211 11.350 7.711 1.00 92.81 275 SER A C 1
ATOM 2117 O O . SER A 1 275 ? -2.123 11.935 7.673 1.00 92.81 275 SER A O 1
ATOM 2119 N N . LEU A 1 276 ? -3.739 10.932 8.863 1.00 95.94 276 LEU A N 1
ATOM 2120 C CA . LEU A 1 276 ? -3.143 11.182 10.171 1.00 95.94 276 LEU A CA 1
ATOM 2121 C C . LEU A 1 276 ? -1.729 10.596 10.297 1.00 95.94 276 LEU A C 1
ATOM 2123 O O . LEU A 1 276 ? -0.818 11.282 10.762 1.00 95.94 276 LEU A O 1
ATOM 2127 N N . ALA A 1 277 ? -1.523 9.334 9.904 1.00 94.38 277 ALA A N 1
ATOM 2128 C CA . ALA A 1 277 ? -0.216 8.681 9.990 1.00 94.38 277 ALA A CA 1
ATOM 2129 C C . ALA A 1 277 ? 0.836 9.396 9.130 1.00 94.38 277 ALA A C 1
ATOM 2131 O O . ALA A 1 277 ? 1.971 9.589 9.571 1.00 94.38 277 ALA A O 1
ATOM 2132 N N . THR A 1 278 ? 0.432 9.818 7.932 1.00 90.31 278 THR A N 1
ATOM 2133 C CA . THR A 1 278 ? 1.252 10.597 6.997 1.00 90.31 278 THR A CA 1
ATOM 2134 C C . THR A 1 278 ? 1.639 11.932 7.630 1.00 90.31 278 THR A C 1
ATOM 2136 O O . THR A 1 278 ? 2.823 12.223 7.799 1.00 90.31 278 THR A O 1
ATOM 2139 N N . THR A 1 279 ? 0.655 12.679 8.133 1.00 92.62 279 THR A N 1
ATOM 2140 C CA . THR A 1 279 ? 0.862 13.980 8.785 1.00 92.62 279 THR A CA 1
ATOM 2141 C C . THR A 1 279 ? 1.760 13.876 10.021 1.00 92.62 279 THR A C 1
ATOM 2143 O O . THR A 1 279 ? 2.699 14.658 10.174 1.00 92.62 279 THR A O 1
ATOM 2146 N N . LEU A 1 280 ? 1.549 12.881 10.888 1.00 95.06 280 LEU A N 1
ATOM 2147 C CA . LEU A 1 280 ? 2.396 12.642 12.062 1.00 95.06 280 LEU A CA 1
ATOM 2148 C C . LEU A 1 280 ? 3.837 12.278 11.680 1.00 95.06 280 LEU A C 1
ATOM 2150 O O . LEU A 1 280 ? 4.768 12.634 12.403 1.00 95.06 280 LEU A O 1
ATOM 2154 N N . ALA A 1 281 ? 4.060 11.600 10.556 1.00 91.75 281 ALA A N 1
ATOM 2155 C CA . ALA A 1 281 ? 5.401 11.249 10.101 1.00 91.75 281 ALA A CA 1
ATOM 2156 C C . ALA A 1 281 ? 6.186 12.448 9.532 1.00 91.75 281 ALA A C 1
ATOM 2158 O O . ALA A 1 281 ? 7.399 12.335 9.323 1.00 91.75 281 ALA A O 1
ATOM 2159 N N . HIS A 1 282 ? 5.538 13.597 9.310 1.00 87.88 282 HIS A N 1
ATOM 2160 C CA . HIS A 1 282 ? 6.155 14.753 8.665 1.00 87.88 282 HIS A CA 1
ATOM 2161 C C . HIS A 1 282 ? 6.771 15.757 9.649 1.00 87.88 282 HIS A C 1
ATOM 2163 O O . HIS A 1 282 ? 6.100 16.190 10.587 1.00 87.88 282 HIS A O 1
ATOM 2169 N N . PRO A 1 283 ? 8.021 16.217 9.424 1.00 88.00 283 PRO A N 1
ATOM 2170 C CA . PRO A 1 283 ? 8.680 17.185 10.303 1.00 88.00 283 PRO A CA 1
ATOM 2171 C C . PRO A 1 283 ? 7.971 18.539 10.397 1.00 88.00 283 PRO A C 1
ATOM 2173 O O . PRO A 1 283 ? 7.935 19.118 11.477 1.00 88.00 283 PRO A O 1
ATOM 2176 N N . ALA A 1 284 ? 7.411 19.050 9.296 1.00 89.44 284 ALA A N 1
ATOM 2177 C CA . ALA A 1 284 ? 6.792 20.376 9.259 1.00 89.44 284 ALA A CA 1
ATOM 2178 C C . ALA A 1 284 ? 5.595 20.513 10.228 1.00 89.44 284 ALA A C 1
ATOM 2180 O O . ALA A 1 284 ? 5.676 21.347 11.135 1.00 89.44 284 ALA A O 1
ATOM 2181 N N . PRO A 1 285 ? 4.536 19.679 10.142 1.00 89.88 285 PRO A N 1
ATOM 2182 C CA . PRO A 1 285 ? 3.421 19.752 11.090 1.00 89.88 285 PRO A CA 1
ATOM 2183 C C . PRO A 1 285 ? 3.836 19.355 12.514 1.00 89.88 285 PRO A C 1
ATOM 2185 O O . PRO A 1 285 ? 3.274 19.849 13.486 1.00 89.88 285 PRO A O 1
ATOM 2188 N N . THR A 1 286 ? 4.866 18.517 12.665 1.00 91.62 286 THR A N 1
ATOM 2189 C CA . THR A 1 286 ? 5.341 18.036 13.973 1.00 91.62 286 THR A CA 1
ATOM 2190 C C . THR A 1 286 ? 6.473 18.862 14.587 1.00 91.62 286 THR A C 1
ATOM 2192 O O . THR A 1 286 ? 7.131 18.401 15.521 1.00 91.62 286 THR A O 1
ATOM 2195 N N . ARG A 1 287 ? 6.745 20.073 14.079 1.00 92.31 287 ARG A N 1
ATOM 2196 C CA . ARG A 1 287 ? 7.795 20.979 14.597 1.00 92.31 287 ARG A CA 1
ATOM 2197 C C . ARG A 1 287 ? 9.166 20.292 14.736 1.00 92.31 287 ARG A C 1
ATOM 2199 O O . ARG A 1 287 ? 9.867 20.456 15.734 1.00 92.31 287 ARG A O 1
ATOM 2206 N N . GLY A 1 288 ? 9.525 19.475 13.748 1.00 91.88 288 GLY A N 1
ATOM 2207 C CA . GLY A 1 288 ? 10.771 18.709 13.699 1.00 91.88 288 GLY A CA 1
ATOM 2208 C C . GLY A 1 288 ? 10.774 17.419 14.529 1.00 91.88 288 GLY A C 1
ATOM 2209 O O . GLY A 1 288 ? 11.829 16.804 14.674 1.00 91.88 288 GLY A O 1
ATOM 2210 N N . ARG A 1 289 ? 9.629 16.990 15.079 1.00 92.31 289 ARG A N 1
ATOM 2211 C CA . ARG A 1 289 ? 9.506 15.810 15.957 1.00 92.31 289 ARG A CA 1
ATOM 2212 C C . ARG A 1 289 ? 8.508 14.775 15.411 1.00 92.31 289 ARG A C 1
ATOM 2214 O O . ARG A 1 289 ? 7.493 14.513 16.068 1.00 92.31 289 ARG A O 1
ATOM 2221 N N . PRO A 1 290 ? 8.795 14.149 14.257 1.00 93.69 290 PRO A N 1
ATOM 2222 C CA . PRO A 1 290 ? 7.870 13.213 13.630 1.00 93.69 290 PRO A CA 1
ATOM 2223 C C . PRO A 1 290 ? 7.545 12.015 14.535 1.00 93.69 290 PRO A C 1
ATOM 2225 O O . PRO A 1 290 ? 8.387 11.528 15.297 1.00 93.69 290 PRO A O 1
ATOM 2228 N N . THR A 1 291 ? 6.313 11.529 14.418 1.00 94.25 291 THR A N 1
ATOM 2229 C CA . THR A 1 291 ? 5.761 10.360 15.106 1.00 94.25 291 THR A CA 1
ATOM 2230 C C . THR A 1 291 ? 5.328 9.335 14.058 1.00 94.25 291 THR A C 1
ATOM 2232 O O . THR A 1 291 ? 4.476 9.599 13.221 1.00 94.25 291 THR A O 1
ATOM 2235 N N . ARG A 1 292 ? 5.898 8.131 14.104 1.00 92.50 292 ARG A N 1
ATOM 2236 C CA . ARG A 1 292 ? 5.575 7.019 13.198 1.00 92.50 292 ARG A CA 1
ATOM 2237 C C . ARG A 1 292 ? 4.516 6.117 13.826 1.00 92.50 292 ARG A C 1
ATOM 2239 O O . ARG A 1 292 ? 4.834 5.064 14.386 1.00 92.50 292 ARG A O 1
ATOM 2246 N N . ALA A 1 293 ? 3.268 6.571 13.787 1.00 94.88 293 ALA A N 1
ATOM 2247 C CA . ALA A 1 293 ? 2.135 5.794 14.272 1.00 94.88 293 ALA A CA 1
ATOM 2248 C C . ALA A 1 293 ? 1.831 4.614 13.336 1.00 94.88 293 ALA A C 1
ATOM 2250 O O . ALA A 1 293 ? 1.860 4.767 12.118 1.00 94.88 293 ALA A O 1
ATOM 2251 N N . HIS A 1 294 ? 1.532 3.453 13.920 1.00 95.75 294 HIS A N 1
ATOM 2252 C CA . HIS A 1 294 ? 1.006 2.298 13.193 1.00 95.75 294 HIS A CA 1
ATOM 2253 C C . HIS A 1 294 ? -0.401 1.976 13.693 1.00 95.75 294 HIS A C 1
ATOM 2255 O O . HIS A 1 294 ? -0.632 1.896 14.899 1.00 95.75 294 HIS A O 1
ATOM 2261 N N . PHE A 1 295 ? -1.321 1.740 12.768 1.00 97.25 295 PHE A N 1
ATOM 2262 C CA . PHE A 1 295 ? -2.712 1.395 13.007 1.00 97.25 295 PHE A CA 1
ATOM 2263 C C . PHE A 1 295 ? -2.981 0.008 12.424 1.00 97.25 295 PHE A C 1
ATOM 2265 O O . PHE A 1 295 ? -2.910 -0.199 11.213 1.00 97.25 295 PHE A O 1
ATOM 2272 N N . LEU A 1 296 ? -3.292 -0.954 13.289 1.00 96.38 296 LEU A N 1
ATOM 2273 C CA . LEU A 1 296 ? -3.742 -2.281 12.880 1.00 96.38 296 LEU A CA 1
ATOM 2274 C C . LEU A 1 296 ? -5.260 -2.342 12.996 1.00 96.38 296 LEU A C 1
ATOM 2276 O O . LEU A 1 296 ? -5.808 -2.153 14.084 1.00 96.38 296 LEU A O 1
ATOM 2280 N N . LEU A 1 297 ? -5.925 -2.594 11.876 1.00 96.12 297 LEU A N 1
ATOM 2281 C CA . LEU A 1 297 ? -7.375 -2.637 11.765 1.00 96.12 297 LEU A CA 1
ATOM 2282 C C . LEU A 1 297 ? -7.816 -4.097 11.651 1.00 96.12 297 LEU A C 1
ATOM 2284 O O . LEU A 1 297 ? -7.623 -4.718 10.607 1.00 96.12 297 LEU A O 1
ATOM 2288 N N . GLY A 1 298 ? -8.386 -4.656 12.719 1.00 95.06 298 GLY A N 1
ATOM 2289 C CA . GLY A 1 298 ? -8.996 -5.981 12.683 1.00 95.06 298 GLY A CA 1
ATOM 2290 C C . GLY A 1 298 ? -10.232 -5.966 11.795 1.00 95.06 298 GLY A C 1
ATOM 2291 O O . GLY A 1 298 ? -11.201 -5.308 12.134 1.00 95.06 298 GLY A O 1
ATOM 2292 N N . HIS A 1 299 ? -10.232 -6.658 10.665 1.00 92.38 299 HIS A N 1
ATOM 2293 C CA . HIS A 1 299 ? -11.390 -6.792 9.786 1.00 92.38 299 HIS A CA 1
ATOM 2294 C C . HIS A 1 299 ? -11.262 -8.067 8.954 1.00 92.38 299 HIS A C 1
ATOM 2296 O O . HIS A 1 299 ? -10.163 -8.501 8.607 1.00 92.38 299 HIS A O 1
ATOM 2302 N N . THR A 1 300 ? -12.390 -8.666 8.598 1.00 83.50 300 THR A N 1
ATOM 2303 C CA . THR A 1 300 ? -12.425 -9.705 7.573 1.00 83.50 300 THR A CA 1
ATOM 2304 C C . THR A 1 300 ? -12.710 -8.993 6.262 1.00 83.50 300 THR A C 1
ATOM 2306 O O . THR A 1 300 ? -13.807 -8.485 6.076 1.00 83.50 300 THR A O 1
ATOM 2309 N N . ALA A 1 301 ? -11.706 -8.855 5.389 1.00 61.47 301 ALA A N 1
ATOM 2310 C CA . ALA A 1 301 ? -11.955 -8.324 4.049 1.00 61.47 301 ALA A CA 1
ATOM 2311 C C . ALA A 1 301 ? -13.143 -9.087 3.428 1.00 61.47 301 ALA A C 1
ATOM 2313 O O . ALA A 1 301 ? -13.226 -10.304 3.642 1.00 61.47 301 ALA A O 1
ATOM 2314 N N . PRO A 1 302 ? -14.065 -8.410 2.719 1.00 50.09 302 PRO A N 1
ATOM 2315 C CA . PRO A 1 302 ? -15.151 -9.109 2.051 1.00 50.09 302 PRO A CA 1
ATOM 2316 C C . PRO A 1 302 ? -14.537 -10.156 1.116 1.00 50.09 302 PRO A C 1
ATOM 2318 O O . PRO A 1 302 ? -13.631 -9.842 0.341 1.00 50.09 302 PRO A O 1
ATOM 2321 N N . GLY A 1 303 ? -14.959 -11.408 1.298 1.00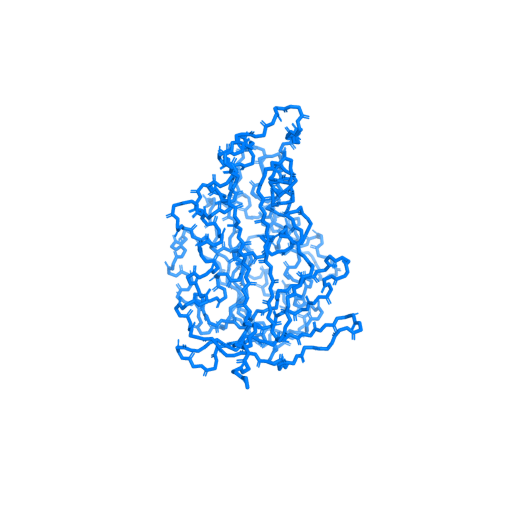 38.06 303 GLY A N 1
ATOM 2322 C CA . GLY A 1 303 ? -14.606 -12.511 0.407 1.00 38.06 303 GLY A CA 1
ATOM 2323 C C . GLY A 1 303 ? -15.258 -12.375 -0.958 1.00 38.06 303 GLY A C 1
ATOM 2324 O O . GLY A 1 303 ? -16.258 -11.628 -1.067 1.00 38.06 303 GLY A O 1
#

Foldseek 3Di:
DDDPDADAWAKDKDFFPAAADPVQQDDPDDDDDDQLRLLQSLLSLRLSGPMAMWTDHLRDTADAGSHQQRSLCRSCLLQVLVCLVQQAWDWRARCDPRQGKIWIWGDPDPQKIKIAIDHPDPDDRHVRIDIDGSVVVSVSSLVRLLSSLVSSVRNVHPSSPPPPNVCSVVSHRDHQLEHEHALVCVVVNCVVLVFPAEFEQECVLVQDQQSSVVSCLVTFFFVPRDDGRPDLVNVLNRRLVRQLPDPGLEYEYEHNECANYDPVVVVSVRVSSNVSQVLQQDCPNSVRRHRRHHYYYHYRDDD